Protein AF-A0A7S2UL45-F1 (afdb_monomer)

pLDDT: mean 74.45, std 22.87, range [25.88, 98.44]

Secondary structure (DSSP, 8-state):
----PPP------S----------------------SEEE-SS--EEETTTTEEEEEEEEEPPP---TT-SS-SSS--EEEEEEEEEE-TTS-EEEEEEPPPB-PPPSSS-TT-SS---SSEEEEEEEEES-TTTSEEEEEEEETTTEEEEEEEEHHHHHHH-EE--TT--HHHHPPP---

Solvent-accessible surface area (backbone atoms only — not comparable to full-atom values): 11369 Å² total; per-residue (Å²): 138,84,89,86,86,90,84,86,84,86,90,80,91,89,82,91,78,90,73,91,68,78,76,78,74,78,86,58,89,70,76,76,72,73,79,55,58,66,42,74,43,87,84,50,61,40,78,29,78,91,80,60,30,34,38,37,50,32,36,32,67,41,68,52,29,80,48,94,84,48,100,37,34,65,72,64,47,32,39,38,32,27,46,37,27,35,28,70,46,96,87,72,45,76,40,61,42,26,43,28,72,76,45,68,64,90,56,88,85,56,64,100,83,56,89,88,60,58,55,58,31,47,45,72,73,46,60,45,76,49,76,50,76,61,82,17,30,37,40,40,29,29,35,37,68,92,78,45,77,51,71,50,77,42,50,21,55,60,55,56,74,47,45,39,79,51,60,89,90,51,52,71,59,77,73,58,78,76,80,82,129

Structure (mmCIF, N/CA/C/O backbone):
data_AF-A0A7S2UL45-F1
#
_entry.id   AF-A0A7S2UL45-F1
#
loop_
_atom_site.group_PDB
_atom_site.id
_atom_site.type_symbol
_atom_site.label_atom_id
_atom_site.label_alt_id
_atom_site.label_comp_id
_atom_site.label_asym_id
_atom_site.label_entity_id
_atom_site.label_seq_id
_atom_site.pdbx_PDB_ins_code
_atom_site.Cartn_x
_atom_site.Cartn_y
_atom_site.Cartn_z
_atom_site.occupancy
_atom_site.B_iso_or_equiv
_atom_site.auth_seq_id
_atom_site.auth_comp_id
_atom_site.auth_asym_id
_atom_site.auth_atom_id
_atom_site.pdbx_PDB_model_num
ATOM 1 N N . VAL A 1 1 ? 38.802 24.541 -34.229 1.00 34.41 1 VAL A N 1
ATOM 2 C CA . VAL A 1 1 ? 38.502 25.959 -33.920 1.00 34.41 1 VAL A CA 1
ATOM 3 C C . VAL A 1 1 ? 37.842 26.013 -32.556 1.00 34.41 1 VAL A C 1
ATOM 5 O O . VAL A 1 1 ? 37.118 25.097 -32.195 1.00 34.41 1 VAL A O 1
ATOM 8 N N . THR A 1 2 ? 38.248 27.019 -31.800 1.00 25.88 2 THR A N 1
ATOM 9 C CA . THR A 1 2 ? 38.248 27.188 -30.346 1.00 25.88 2 THR A CA 1
ATOM 10 C C . THR A 1 2 ? 36.865 27.501 -29.755 1.00 25.88 2 THR A C 1
ATOM 12 O O . THR A 1 2 ? 36.057 28.165 -30.395 1.00 25.88 2 THR A O 1
ATOM 15 N N . VAL A 1 3 ? 36.624 27.059 -28.516 1.00 26.77 3 VAL A N 1
ATOM 16 C CA . VAL A 1 3 ? 35.511 27.486 -27.640 1.00 26.77 3 VAL A CA 1
ATOM 17 C C . VAL A 1 3 ? 35.833 28.856 -27.044 1.00 26.77 3 VAL A C 1
ATOM 19 O O . VAL A 1 3 ? 36.984 29.030 -26.662 1.00 26.77 3 VAL A O 1
ATOM 22 N N . GLN A 1 4 ? 34.853 29.759 -26.873 1.00 27.30 4 GLN A N 1
ATOM 23 C CA . GLN A 1 4 ? 34.789 30.725 -25.752 1.00 27.30 4 GLN A CA 1
ATOM 24 C C . GLN A 1 4 ? 33.363 31.310 -25.544 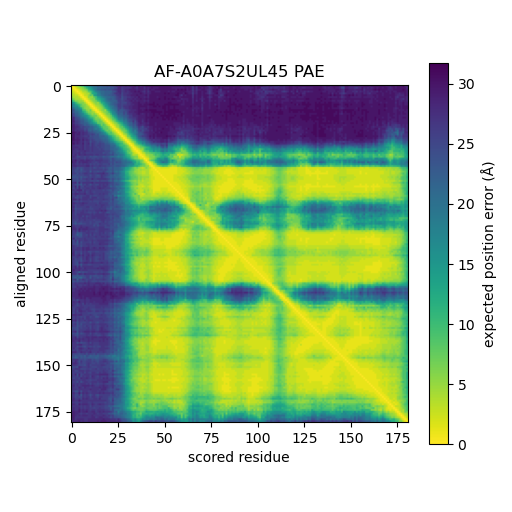1.00 27.30 4 GLN A C 1
ATOM 26 O O . GLN A 1 4 ? 32.536 31.221 -26.451 1.00 27.30 4 GLN A O 1
ATOM 31 N N . PRO A 1 5 ? 33.054 31.821 -24.329 1.00 29.42 5 PRO A N 1
ATOM 32 C CA . PRO A 1 5 ? 31.726 31.794 -23.701 1.00 29.42 5 PRO A CA 1
ATOM 33 C C . PRO A 1 5 ? 30.969 33.134 -23.745 1.00 29.42 5 PRO A C 1
ATOM 35 O O . PRO A 1 5 ? 31.567 34.191 -23.938 1.00 29.42 5 PRO A O 1
ATOM 38 N N . VAL A 1 6 ? 29.657 33.106 -23.470 1.00 31.59 6 VAL A N 1
ATOM 39 C CA . VAL A 1 6 ? 28.844 34.323 -23.294 1.00 31.59 6 VAL A CA 1
ATOM 40 C C . VAL A 1 6 ? 28.624 34.615 -21.809 1.00 31.59 6 VAL A C 1
ATOM 42 O O . VAL A 1 6 ? 28.086 33.805 -21.059 1.00 31.59 6 VAL A O 1
ATOM 45 N N . ASN A 1 7 ? 29.067 35.808 -21.420 1.00 31.62 7 ASN A N 1
ATOM 46 C CA . ASN A 1 7 ? 28.911 36.454 -20.124 1.00 31.62 7 ASN A CA 1
ATOM 47 C C . ASN A 1 7 ? 27.669 37.359 -20.171 1.00 31.62 7 ASN A C 1
ATOM 49 O O . ASN A 1 7 ? 27.612 38.261 -21.003 1.00 31.62 7 ASN A O 1
ATOM 53 N N . THR A 1 8 ? 26.694 37.156 -19.284 1.00 34.12 8 THR A N 1
ATOM 54 C CA . THR A 1 8 ? 25.569 38.089 -19.103 1.00 34.12 8 THR A CA 1
ATOM 55 C C . THR A 1 8 ? 25.491 38.530 -17.649 1.00 34.12 8 THR A C 1
ATOM 57 O O . THR A 1 8 ? 24.658 38.071 -16.872 1.00 34.12 8 THR A O 1
ATOM 60 N N . SER A 1 9 ? 26.386 39.440 -17.282 1.00 33.03 9 SER A N 1
ATOM 61 C CA . SER A 1 9 ? 26.151 40.372 -16.184 1.00 33.03 9 SER A CA 1
ATOM 62 C C . SER A 1 9 ? 25.631 41.684 -16.777 1.00 33.03 9 SER A C 1
ATOM 64 O O . SER A 1 9 ? 26.166 42.149 -17.781 1.00 33.03 9 SER A O 1
ATOM 66 N N . LYS A 1 10 ? 24.624 42.273 -16.115 1.00 35.56 10 LYS A N 1
ATOM 67 C CA . LYS A 1 10 ? 23.921 43.543 -16.404 1.00 35.56 10 LYS A CA 1
ATOM 68 C C . LYS A 1 10 ? 22.613 43.424 -17.186 1.00 35.56 10 LYS A C 1
ATOM 70 O O . LYS A 1 10 ? 22.536 43.817 -18.343 1.00 35.56 10 LYS A O 1
ATOM 75 N N . VAL A 1 11 ? 21.559 43.026 -16.479 1.00 32.38 11 VAL A N 1
ATOM 76 C CA . VAL A 1 11 ? 20.255 43.683 -16.633 1.00 32.38 11 VAL A CA 1
ATOM 77 C C . VAL A 1 11 ? 19.647 43.818 -15.236 1.00 32.38 11 VAL A C 1
ATOM 79 O O . VAL A 1 11 ? 18.821 43.015 -14.828 1.00 32.38 11 VAL A O 1
ATOM 82 N N . ASP A 1 12 ? 20.131 44.800 -14.484 1.00 33.94 12 ASP A N 1
ATOM 83 C CA . ASP A 1 12 ? 19.393 45.372 -13.359 1.00 33.94 12 ASP A CA 1
ATOM 84 C C . ASP A 1 12 ? 19.133 46.847 -13.689 1.00 33.94 12 ASP A C 1
ATOM 86 O O . ASP A 1 12 ? 19.915 47.473 -14.405 1.00 33.94 12 ASP A O 1
ATOM 90 N N . ASP A 1 13 ? 18.037 47.358 -13.130 1.00 34.44 13 ASP A N 1
ATOM 91 C CA . ASP A 1 13 ? 17.529 48.733 -13.170 1.00 34.44 13 ASP A CA 1
ATOM 92 C C . ASP A 1 13 ? 16.594 49.126 -14.320 1.00 34.44 13 ASP A C 1
ATOM 94 O O . ASP A 1 13 ? 16.922 49.918 -15.197 1.00 34.44 13 ASP A O 1
ATOM 98 N N . MET A 1 14 ? 15.331 48.717 -14.191 1.00 32.19 14 MET A N 1
ATOM 99 C CA . MET A 1 14 ? 14.240 49.698 -14.151 1.00 32.19 14 MET A CA 1
ATOM 100 C C . MET A 1 14 ? 12.960 49.023 -13.664 1.00 32.19 14 MET A C 1
ATOM 102 O O . MET A 1 14 ? 12.309 48.330 -14.425 1.00 32.19 14 MET A O 1
ATOM 106 N N . PHE A 1 15 ? 12.656 49.172 -12.374 1.00 33.34 15 PHE A N 1
ATOM 107 C CA . PHE A 1 15 ? 11.330 49.452 -11.799 1.00 33.34 15 PHE A CA 1
ATOM 108 C C . PHE A 1 15 ? 11.418 49.240 -10.283 1.00 33.34 15 PHE A C 1
ATOM 110 O O . PHE A 1 15 ? 11.119 48.181 -9.736 1.00 33.34 15 PHE A O 1
ATOM 117 N N . ARG A 1 16 ? 11.860 50.295 -9.590 1.00 36.94 16 ARG A N 1
ATOM 118 C CA . ARG A 1 16 ? 11.603 50.472 -8.161 1.00 36.94 16 ARG A CA 1
ATOM 119 C C . ARG A 1 16 ? 10.134 50.849 -7.980 1.00 36.94 16 ARG A C 1
ATOM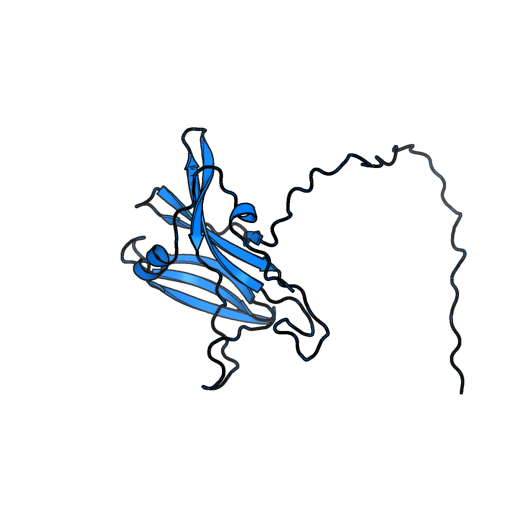 121 O O . ARG A 1 16 ? 9.691 51.858 -8.518 1.00 36.94 16 ARG A O 1
ATOM 128 N N . SER A 1 17 ? 9.421 50.091 -7.160 1.00 32.44 17 SER A N 1
ATOM 129 C CA . SER A 1 17 ? 8.298 50.596 -6.373 1.00 32.44 17 SER A CA 1
ATOM 130 C C . SER A 1 17 ? 8.218 49.782 -5.087 1.00 32.44 17 SER A C 1
ATOM 132 O O . SER A 1 17 ? 8.281 48.553 -5.089 1.00 32.44 17 SER A O 1
ATOM 134 N N . GLU A 1 18 ? 8.212 50.507 -3.980 1.00 40.34 18 GLU A N 1
ATOM 135 C CA . GLU A 1 18 ? 8.362 50.030 -2.620 1.00 40.34 18 GLU A CA 1
ATOM 136 C C . GLU A 1 18 ? 7.181 49.162 -2.174 1.00 40.34 18 GLU A C 1
ATOM 138 O O . GLU A 1 18 ? 6.032 49.582 -2.190 1.00 40.34 18 GLU A O 1
ATOM 143 N N . THR A 1 19 ? 7.480 47.977 -1.649 1.00 34.69 19 THR A N 1
ATOM 144 C CA . THR A 1 19 ? 6.837 47.495 -0.422 1.00 34.69 19 THR A CA 1
ATOM 145 C C . THR A 1 19 ? 7.857 46.664 0.340 1.00 34.69 19 THR A C 1
ATOM 147 O O . THR A 1 19 ? 8.309 45.606 -0.099 1.00 34.69 19 THR A O 1
ATOM 150 N N . THR A 1 20 ? 8.246 47.167 1.504 1.00 40.72 20 THR A N 1
ATOM 151 C CA . THR A 1 20 ? 9.185 46.550 2.439 1.00 40.72 20 THR A CA 1
ATOM 152 C C . THR A 1 20 ? 8.566 45.292 3.054 1.00 40.72 20 THR A C 1
ATOM 154 O O . THR A 1 20 ? 8.184 45.270 4.219 1.00 40.72 20 THR A O 1
ATOM 157 N N . LYS A 1 21 ? 8.452 44.201 2.289 1.00 36.22 21 LYS A N 1
ATOM 158 C CA . LYS A 1 21 ? 8.282 42.870 2.878 1.00 36.22 21 LYS A CA 1
ATOM 159 C C . LYS A 1 21 ? 9.648 42.424 3.356 1.00 36.22 21 LYS A C 1
ATOM 161 O O . LYS A 1 21 ? 10.473 41.952 2.577 1.00 36.22 21 LYS A O 1
ATOM 166 N N . GLN A 1 22 ? 9.868 42.605 4.654 1.00 34.69 22 GLN A N 1
ATOM 167 C CA . GLN A 1 22 ? 10.902 41.944 5.438 1.00 34.69 22 GLN A CA 1
ATOM 168 C C . GLN A 1 22 ? 11.010 40.491 4.942 1.00 34.69 22 GLN A C 1
ATOM 170 O O . GLN A 1 22 ? 10.143 39.660 5.219 1.00 34.69 22 GLN A O 1
ATOM 175 N N . ARG A 1 23 ? 12.023 40.193 4.113 1.00 33.75 23 ARG A N 1
ATOM 176 C CA . ARG A 1 23 ? 12.317 38.823 3.694 1.00 33.75 23 ARG A CA 1
ATOM 177 C C . ARG A 1 23 ? 12.641 38.087 4.979 1.00 33.75 23 ARG A C 1
ATOM 179 O O . ARG A 1 23 ? 13.710 38.285 5.553 1.00 33.75 23 ARG A O 1
ATOM 186 N N . ARG A 1 24 ? 11.674 37.307 5.459 1.00 32.25 24 ARG A N 1
ATOM 187 C CA . ARG A 1 24 ? 11.777 36.455 6.637 1.00 32.25 24 ARG A CA 1
ATOM 188 C C . ARG A 1 24 ? 12.923 35.482 6.362 1.00 32.25 24 ARG A C 1
ATOM 190 O O . ARG A 1 24 ? 12.727 34.427 5.768 1.00 32.25 24 ARG A O 1
ATOM 197 N N . ARG A 1 25 ? 14.148 35.869 6.727 1.00 39.72 25 ARG A N 1
ATOM 198 C CA . ARG A 1 25 ? 15.260 34.940 6.889 1.00 39.72 25 ARG A CA 1
ATOM 199 C C . ARG A 1 25 ? 14.821 34.006 8.006 1.00 39.72 25 ARG A C 1
ATOM 201 O O . ARG A 1 25 ? 14.955 34.339 9.177 1.00 39.72 25 ARG A O 1
ATOM 208 N N . LEU A 1 26 ? 14.270 32.852 7.647 1.00 36.09 26 LEU A N 1
ATOM 209 C CA . LEU A 1 26 ? 14.119 31.735 8.573 1.00 36.09 26 LEU A CA 1
ATOM 210 C C . LEU A 1 26 ? 15.491 31.073 8.741 1.00 36.09 26 LEU A C 1
ATOM 212 O O . LEU A 1 26 ? 15.719 29.939 8.337 1.00 36.09 26 LEU A O 1
ATOM 216 N N . GLY A 1 27 ? 16.414 31.831 9.335 1.00 43.66 27 GLY A N 1
ATOM 217 C CA . GLY A 1 27 ? 17.440 31.279 10.202 1.00 43.66 27 GLY A CA 1
ATOM 218 C C . GLY A 1 27 ? 16.778 31.010 11.546 1.00 43.66 27 GLY A C 1
ATOM 219 O O . GLY A 1 27 ? 16.922 31.784 12.480 1.00 43.66 27 GLY A O 1
ATOM 220 N N . ALA A 1 28 ? 15.980 29.952 11.597 1.00 35.69 28 ALA A N 1
ATOM 221 C CA . ALA A 1 28 ? 15.625 29.290 12.835 1.00 35.69 28 ALA A CA 1
ATOM 222 C C . ALA A 1 28 ? 16.181 27.882 12.680 1.00 35.69 28 ALA A C 1
ATOM 224 O O . ALA A 1 28 ? 15.914 27.221 11.674 1.00 35.69 28 ALA A O 1
ATOM 225 N N . THR A 1 29 ? 17.032 27.491 13.620 1.00 41.38 29 THR A N 1
ATOM 226 C CA . THR A 1 29 ? 17.548 26.138 13.813 1.00 41.38 29 THR A CA 1
ATOM 227 C C . THR A 1 29 ? 16.451 25.123 13.511 1.00 41.38 29 THR A C 1
ATOM 229 O O . THR A 1 29 ? 15.542 24.920 14.312 1.00 41.38 29 THR A O 1
ATOM 232 N N . LYS A 1 30 ? 16.504 24.526 12.313 1.00 40.00 30 LYS A N 1
ATOM 233 C CA . LYS A 1 30 ? 15.635 23.411 11.961 1.00 40.00 30 LYS A CA 1
ATOM 234 C C . LYS A 1 30 ? 16.022 22.295 12.913 1.00 40.00 30 LYS A C 1
ATOM 236 O O . LYS A 1 30 ? 17.090 21.708 12.757 1.00 40.00 30 LYS A O 1
ATOM 241 N N . THR A 1 31 ? 15.154 21.987 13.869 1.00 42.62 31 THR A N 1
ATOM 242 C CA . THR A 1 31 ? 14.992 20.594 14.262 1.00 42.62 31 THR A CA 1
ATOM 243 C C . THR A 1 31 ? 14.856 19.845 12.944 1.00 42.62 31 THR A C 1
ATOM 245 O O . THR A 1 31 ? 13.965 20.128 12.138 1.00 42.62 31 THR A O 1
ATOM 248 N N . THR A 1 32 ? 15.856 19.039 12.612 1.00 49.47 32 THR A N 1
ATOM 249 C CA . THR A 1 32 ? 15.871 18.251 11.388 1.00 49.47 32 THR A CA 1
ATOM 250 C C . THR A 1 32 ? 14.799 17.187 11.556 1.00 49.47 32 THR A C 1
ATOM 252 O O . THR A 1 32 ? 15.108 16.048 11.884 1.00 49.47 32 THR A O 1
ATOM 255 N N . HIS A 1 33 ? 13.527 17.565 11.396 1.00 48.19 33 HIS A N 1
ATOM 256 C CA . HIS A 1 33 ? 12.483 16.608 11.084 1.00 48.19 33 HIS A CA 1
ATOM 257 C C . HIS A 1 33 ? 13.013 15.855 9.872 1.00 48.19 33 HIS A C 1
ATOM 259 O O . HIS A 1 33 ? 13.248 16.464 8.820 1.00 48.19 33 HIS A O 1
ATOM 265 N N . LYS A 1 34 ? 13.329 14.572 10.068 1.00 54.69 34 LYS A N 1
ATOM 266 C CA . LYS A 1 34 ? 13.715 13.686 8.978 1.00 54.69 34 LYS A CA 1
ATOM 267 C C . LYS A 1 34 ? 12.583 13.782 7.963 1.00 54.69 34 LYS A C 1
ATOM 269 O O . LYS A 1 34 ? 11.450 13.424 8.265 1.00 54.69 34 LYS A O 1
ATOM 274 N N . LYS A 1 35 ? 12.856 14.377 6.802 1.00 57.00 35 LYS A N 1
ATOM 275 C CA . LYS A 1 35 ? 11.887 14.362 5.711 1.00 57.00 35 LYS A CA 1
ATOM 276 C C . LYS A 1 35 ? 11.740 12.903 5.297 1.00 57.00 35 LYS A C 1
ATOM 278 O O . LYS A 1 35 ? 12.751 12.268 5.016 1.00 57.00 35 LYS A O 1
ATOM 283 N N . SER A 1 36 ? 10.516 12.389 5.327 1.00 60.56 36 SER A N 1
ATOM 284 C CA . SER A 1 36 ? 10.218 11.095 4.723 1.00 60.56 36 SER A CA 1
ATOM 285 C C . SER A 1 36 ? 10.233 11.258 3.207 1.00 60.56 36 SER A C 1
ATOM 287 O O . SER A 1 36 ? 9.727 12.258 2.696 1.00 60.56 36 SER A O 1
ATOM 289 N N . ASP A 1 37 ? 10.801 10.283 2.503 1.00 69.06 37 ASP A N 1
ATOM 290 C CA . ASP A 1 37 ? 10.715 10.197 1.042 1.00 69.06 37 ASP A CA 1
ATOM 291 C C . ASP A 1 37 ? 9.366 9.594 0.588 1.00 69.06 37 ASP A C 1
ATOM 293 O O . ASP A 1 37 ? 9.096 9.521 -0.614 1.00 69.06 37 ASP A O 1
ATOM 297 N N . MET A 1 38 ? 8.499 9.201 1.539 1.00 70.69 38 MET A N 1
ATOM 298 C CA . MET A 1 38 ? 7.130 8.768 1.256 1.00 70.69 38 MET A CA 1
ATOM 299 C C . MET A 1 38 ? 6.232 9.944 0.931 1.00 70.69 38 MET A C 1
ATOM 301 O O . MET A 1 38 ? 6.122 10.914 1.684 1.00 70.69 38 MET A O 1
ATOM 305 N N . HIS A 1 39 ? 5.472 9.758 -0.127 1.00 71.88 39 HIS A N 1
ATOM 306 C CA . HIS A 1 39 ? 4.374 10.613 -0.504 1.00 71.88 39 HIS A CA 1
ATOM 307 C C . HIS A 1 39 ? 3.131 9.725 -0.622 1.00 71.88 39 HIS A C 1
ATOM 309 O O . HIS A 1 39 ? 3.178 8.626 -1.177 1.00 71.88 39 HIS A O 1
ATOM 315 N N . GLY A 1 40 ? 2.008 10.168 -0.057 1.00 61.34 40 GLY A N 1
ATOM 316 C CA . GLY A 1 40 ? 0.734 9.491 -0.290 1.00 61.34 40 GLY A CA 1
ATOM 317 C C . GLY A 1 40 ? 0.334 9.650 -1.755 1.00 61.34 40 GLY A C 1
ATOM 318 O O . GLY A 1 40 ? 0.498 10.734 -2.318 1.00 61.34 40 GLY A O 1
ATOM 319 N N . THR A 1 41 ? -0.191 8.600 -2.387 1.00 62.66 41 THR A N 1
ATOM 320 C CA . THR A 1 41 ? -0.855 8.781 -3.685 1.00 62.66 41 THR A CA 1
ATOM 321 C C . THR A 1 41 ? -2.159 9.552 -3.497 1.00 62.66 41 THR A C 1
ATOM 323 O O . THR A 1 41 ? -2.760 9.513 -2.424 1.00 62.66 41 THR A O 1
ATOM 326 N N . ASN A 1 42 ? -2.572 10.293 -4.526 1.00 59.66 42 ASN A N 1
ATOM 327 C CA . ASN A 1 42 ? -3.679 11.252 -4.496 1.00 59.66 42 ASN A CA 1
ATOM 328 C C . ASN A 1 42 ? -4.992 10.669 -3.931 1.00 59.66 42 ASN A C 1
ATOM 330 O O . ASN A 1 42 ? -5.815 10.176 -4.682 1.00 59.66 42 ASN A O 1
ATOM 334 N N . GLY A 1 43 ? -5.224 10.763 -2.619 1.00 64.38 43 GLY A N 1
ATOM 335 C CA . GLY A 1 43 ? -6.546 10.697 -1.976 1.00 64.38 43 GLY A CA 1
ATOM 336 C C . GLY A 1 43 ? -7.368 9.402 -2.092 1.00 64.38 43 GLY A C 1
ATOM 337 O O . GLY A 1 43 ? -8.447 9.350 -1.505 1.00 64.38 43 GLY A O 1
ATOM 338 N N . PHE A 1 44 ? -6.909 8.371 -2.804 1.00 82.38 44 PHE A N 1
ATOM 339 C CA . PHE A 1 44 ? -7.653 7.120 -2.973 1.00 82.38 44 PHE A CA 1
ATOM 340 C C . PHE A 1 44 ? -7.437 6.208 -1.767 1.00 82.38 44 PHE A C 1
ATOM 342 O O . PHE A 1 44 ? -6.463 5.458 -1.695 1.00 82.38 44 PHE A O 1
ATOM 349 N N . LEU A 1 45 ? -8.345 6.318 -0.798 1.00 93.88 45 LEU A N 1
ATOM 350 C CA . LEU A 1 45 ? -8.408 5.428 0.350 1.00 93.88 45 LEU A CA 1
ATOM 351 C C . LEU A 1 45 ? -9.633 4.527 0.250 1.00 93.88 45 LEU A C 1
ATOM 353 O O . LEU A 1 45 ? -10.732 4.992 -0.049 1.00 93.88 45 LEU A O 1
ATOM 357 N N . VAL A 1 46 ? -9.450 3.258 0.588 1.00 95.56 46 VAL A N 1
ATOM 358 C CA . VAL A 1 46 ? -10.524 2.268 0.645 1.00 95.56 46 VAL A CA 1
ATOM 359 C C . VAL A 1 46 ? -10.783 1.902 2.098 1.00 95.56 46 VAL A C 1
ATOM 361 O O . VAL A 1 46 ? -9.860 1.582 2.845 1.00 95.56 46 VAL A O 1
ATOM 364 N N . TYR A 1 47 ? -12.040 1.973 2.526 1.00 96.75 47 TYR A N 1
ATOM 365 C CA . TYR A 1 47 ? -12.410 1.607 3.889 1.00 96.75 47 TYR A CA 1
ATOM 366 C C . TYR A 1 47 ? -12.439 0.084 4.050 1.00 96.75 47 TYR A C 1
ATOM 368 O O . TYR A 1 47 ? -13.058 -0.603 3.243 1.00 96.75 47 TYR A O 1
ATOM 376 N N . LEU A 1 48 ? -11.803 -0.423 5.108 1.00 97.50 48 LEU A N 1
ATOM 377 C CA . LEU A 1 48 ? -11.784 -1.826 5.521 1.00 97.50 48 LEU A CA 1
ATOM 378 C C . LEU A 1 48 ? -12.729 -2.005 6.727 1.00 97.50 48 LEU A C 1
ATOM 380 O O . LEU A 1 48 ? -12.357 -1.649 7.857 1.00 97.50 48 LEU A O 1
ATOM 384 N N . PRO A 1 49 ? -13.972 -2.494 6.532 1.00 96.75 49 PRO A N 1
ATOM 385 C CA . PRO A 1 49 ? -14.966 -2.570 7.602 1.00 96.75 49 PRO A CA 1
ATOM 386 C C . PRO A 1 49 ? -14.570 -3.468 8.779 1.00 96.75 49 PRO A C 1
ATOM 388 O O . PRO A 1 49 ? -14.908 -3.149 9.922 1.00 96.75 49 PRO A O 1
ATOM 391 N N . SER A 1 50 ? -13.848 -4.562 8.527 1.00 96.56 50 SER A N 1
ATOM 392 C CA . SER A 1 50 ? -13.460 -5.545 9.548 1.00 96.56 50 SER A CA 1
ATOM 393 C C . SER A 1 50 ? -12.548 -4.945 10.619 1.00 96.56 50 SER A C 1
ATOM 395 O O . SER A 1 50 ? -12.721 -5.207 11.811 1.00 96.56 50 SER A O 1
ATOM 397 N N . THR A 1 51 ? -11.621 -4.075 10.216 1.00 96.12 51 THR A N 1
ATOM 398 C CA . THR A 1 51 ? -10.640 -3.443 11.110 1.00 96.12 51 THR A CA 1
ATOM 399 C C . THR A 1 51 ? -10.964 -1.984 11.427 1.00 96.12 51 THR A C 1
ATOM 401 O O . THR A 1 51 ? -10.386 -1.410 12.363 1.00 96.12 51 THR A O 1
ATOM 404 N N . LYS A 1 52 ? -11.935 -1.395 10.715 1.00 97.25 52 LYS A N 1
ATOM 405 C CA . LYS A 1 52 ? -12.303 0.030 10.751 1.00 97.25 52 LYS A CA 1
ATOM 406 C C . LYS A 1 52 ? -11.140 0.938 10.358 1.00 97.25 52 LYS A C 1
ATOM 408 O O . LYS A 1 52 ? -10.909 1.970 10.994 1.00 97.25 52 LYS A O 1
ATOM 413 N N . GLU A 1 53 ? -10.407 0.534 9.335 1.00 97.19 53 GLU A N 1
ATOM 414 C CA . GLU A 1 53 ? -9.228 1.230 8.828 1.00 97.19 53 GLU A CA 1
ATOM 415 C C . GLU A 1 53 ? -9.468 1.764 7.421 1.00 97.19 53 GLU A C 1
ATOM 417 O O . GLU A 1 53 ? -10.378 1.329 6.725 1.00 97.19 53 GLU A O 1
ATOM 422 N N . TRP A 1 54 ? -8.636 2.705 6.997 1.00 96.94 54 TRP A N 1
ATOM 423 C CA . TRP A 1 54 ? -8.570 3.169 5.618 1.00 96.94 54 TRP A CA 1
ATOM 424 C C . TRP A 1 54 ? -7.253 2.712 5.012 1.00 96.94 54 TRP A C 1
ATOM 426 O O . TRP A 1 54 ? -6.196 3.109 5.498 1.00 96.94 54 TRP A O 1
ATOM 436 N N . LEU A 1 55 ? -7.329 1.881 3.980 1.00 96.56 55 LEU A N 1
ATOM 437 C CA . LEU A 1 55 ? -6.203 1.386 3.202 1.00 96.56 55 LEU A CA 1
ATOM 438 C C . LEU A 1 55 ? -5.823 2.395 2.123 1.00 96.56 55 LEU A C 1
ATOM 440 O O . LEU A 1 55 ? -6.693 2.885 1.406 1.00 96.56 55 LEU A O 1
ATOM 444 N N . GLY A 1 56 ? -4.530 2.663 1.991 1.00 95.00 56 GLY A N 1
ATOM 445 C CA . GLY A 1 56 ? -3.963 3.484 0.932 1.00 95.00 56 GLY A CA 1
ATOM 446 C C . GLY A 1 56 ? -2.642 2.925 0.419 1.00 95.00 56 GLY A C 1
ATOM 447 O O . GLY A 1 56 ? -2.084 1.974 0.971 1.00 95.00 56 GLY A O 1
ATOM 448 N N . VAL A 1 57 ? -2.139 3.557 -0.640 1.00 93.88 57 VAL A N 1
ATOM 449 C CA . VAL A 1 57 ? -0.822 3.282 -1.218 1.00 93.88 57 VAL A CA 1
ATOM 450 C C . VAL A 1 57 ? 0.041 4.531 -1.061 1.00 93.88 57 VAL A C 1
ATOM 452 O O . VAL A 1 57 ? -0.393 5.652 -1.332 1.00 93.88 57 VAL A O 1
ATOM 455 N N . GLY A 1 58 ? 1.257 4.368 -0.563 1.00 90.81 58 GLY A N 1
ATOM 456 C CA . GLY A 1 58 ? 2.281 5.403 -0.636 1.00 90.81 58 GLY A CA 1
ATOM 457 C C . GLY A 1 58 ? 3.324 5.040 -1.670 1.00 90.81 58 GLY A C 1
ATOM 458 O O . GLY A 1 58 ? 3.493 3.867 -1.999 1.00 90.81 58 GLY A O 1
ATOM 459 N N . HIS A 1 59 ? 4.019 6.054 -2.163 1.00 88.44 59 HIS A N 1
ATOM 460 C CA . HIS A 1 59 ? 5.161 5.889 -3.045 1.00 88.44 59 HIS A CA 1
ATOM 461 C C . HIS A 1 59 ? 6.393 6.566 -2.453 1.00 88.44 59 HIS A C 1
ATOM 463 O O . HIS A 1 59 ? 6.298 7.609 -1.799 1.00 88.44 59 HIS A O 1
ATOM 469 N N . MET A 1 60 ? 7.550 5.971 -2.703 1.00 85.69 60 MET A N 1
ATOM 470 C CA . MET A 1 60 ? 8.846 6.427 -2.234 1.00 85.69 60 MET A CA 1
ATOM 471 C C . MET A 1 60 ? 9.681 6.840 -3.425 1.00 85.69 60 MET A C 1
ATOM 473 O O . MET A 1 60 ? 9.890 6.073 -4.361 1.00 85.69 60 MET A O 1
ATOM 477 N N . HIS A 1 61 ? 10.174 8.068 -3.367 1.00 81.88 61 HIS A N 1
ATOM 478 C CA . HIS A 1 61 ? 11.019 8.615 -4.410 1.00 81.88 61 HIS A CA 1
ATOM 479 C C . HIS A 1 61 ? 12.459 8.130 -4.230 1.00 81.88 61 HIS A C 1
ATOM 481 O O . HIS A 1 61 ? 13.122 8.482 -3.250 1.00 81.88 61 HIS A O 1
ATOM 487 N N . ARG A 1 62 ? 12.972 7.345 -5.178 1.00 77.31 62 ARG A N 1
ATOM 488 C CA . ARG A 1 62 ? 14.373 6.914 -5.168 1.00 77.31 62 ARG A CA 1
ATOM 489 C C . ARG A 1 62 ? 15.250 7.914 -5.921 1.00 77.31 62 ARG A C 1
ATOM 491 O O . ARG A 1 62 ? 14.822 8.481 -6.931 1.00 77.31 62 ARG A O 1
ATOM 498 N N . PRO A 1 63 ? 16.465 8.196 -5.416 1.00 68.69 63 PRO A N 1
ATOM 499 C CA . PRO A 1 63 ? 17.369 9.112 -6.096 1.00 68.69 63 PRO A CA 1
ATOM 500 C C . PRO A 1 63 ? 17.699 8.557 -7.483 1.00 68.69 63 PRO A C 1
ATOM 502 O O . PRO A 1 63 ? 17.917 7.361 -7.624 1.00 68.69 63 PRO A O 1
ATOM 505 N N . GLY A 1 64 ? 17.754 9.418 -8.498 1.00 64.12 64 GLY A N 1
ATOM 506 C CA . GLY A 1 64 ? 18.407 9.044 -9.752 1.00 64.12 64 GLY A CA 1
ATOM 507 C C . GLY A 1 64 ? 19.919 8.988 -9.537 1.00 64.12 64 GLY A C 1
ATOM 508 O O . GLY A 1 64 ? 20.453 9.761 -8.732 1.00 64.12 64 GLY A O 1
ATOM 509 N N . ASN A 1 65 ? 20.617 8.111 -10.251 1.00 64.25 65 ASN A N 1
ATOM 510 C CA . ASN A 1 65 ? 22.073 8.054 -10.216 1.00 64.25 65 ASN A CA 1
ATOM 511 C C . ASN A 1 65 ? 22.629 7.954 -11.635 1.00 64.25 65 ASN A C 1
ATOM 513 O O . ASN A 1 65 ? 22.278 7.051 -12.375 1.00 64.25 65 ASN A O 1
ATOM 517 N N . ARG A 1 66 ? 23.521 8.879 -12.002 1.00 58.00 66 ARG A N 1
ATOM 518 C CA . ARG A 1 66 ? 24.177 8.909 -13.322 1.00 58.00 66 ARG A CA 1
ATOM 519 C C . ARG A 1 66 ? 25.363 7.945 -13.431 1.00 58.00 66 ARG A C 1
ATOM 521 O O . ARG A 1 66 ? 26.124 8.036 -14.387 1.00 58.00 66 ARG A O 1
ATOM 528 N N . ASP A 1 67 ? 25.570 7.113 -12.420 1.00 68.56 67 ASP A N 1
ATOM 529 C CA . ASP A 1 67 ? 26.538 6.027 -12.443 1.00 68.56 67 ASP A CA 1
ATOM 530 C C . ASP A 1 67 ? 25.908 4.798 -13.109 1.00 68.56 67 ASP A C 1
ATOM 532 O O . ASP A 1 67 ? 24.896 4.283 -12.630 1.00 68.56 67 ASP A O 1
ATOM 536 N N . ASP A 1 68 ? 26.531 4.323 -14.188 1.00 60.12 68 ASP A N 1
ATOM 537 C CA . ASP A 1 68 ? 26.111 3.146 -14.959 1.00 60.12 68 ASP A CA 1
ATOM 538 C C . ASP A 1 68 ? 26.140 1.843 -14.130 1.00 60.12 68 ASP A C 1
ATOM 540 O O . ASP A 1 68 ? 25.599 0.822 -14.553 1.00 60.12 68 ASP A O 1
ATOM 544 N N . HIS A 1 69 ? 26.757 1.861 -12.942 1.00 65.44 69 HIS A N 1
ATOM 545 C CA . HIS A 1 69 ? 26.788 0.740 -11.997 1.00 65.44 69 HIS A CA 1
ATOM 546 C C . HIS A 1 69 ? 25.770 0.857 -10.856 1.00 65.44 69 HIS A C 1
ATOM 548 O O . HIS A 1 69 ? 25.769 0.032 -9.938 1.00 65.44 69 HIS A O 1
ATOM 554 N N . SER A 1 70 ? 24.913 1.878 -10.869 1.00 65.50 70 SER A N 1
ATOM 555 C CA . SER A 1 70 ? 23.914 2.054 -9.823 1.00 65.50 70 SER A CA 1
ATOM 556 C C . SER A 1 70 ? 22.718 1.121 -9.994 1.00 65.50 70 SER A C 1
ATOM 558 O O . SER A 1 70 ? 22.241 0.893 -11.097 1.00 65.50 70 SER A O 1
ATOM 560 N N . ILE A 1 71 ? 22.157 0.672 -8.868 1.00 65.75 71 ILE A N 1
ATOM 561 C CA . ILE A 1 71 ? 20.832 0.031 -8.822 1.00 65.75 71 ILE A CA 1
ATOM 562 C C . ILE A 1 71 ? 19.672 1.019 -9.062 1.00 65.75 71 ILE A C 1
ATOM 564 O O . ILE A 1 71 ? 18.508 0.627 -9.054 1.00 65.75 71 ILE A O 1
ATOM 568 N N . TYR A 1 72 ? 19.965 2.315 -9.204 1.00 69.94 72 TYR A N 1
ATOM 569 C CA . TYR A 1 72 ? 18.976 3.363 -9.431 1.00 69.94 72 TYR A CA 1
ATOM 570 C C . TYR A 1 72 ? 18.959 3.815 -10.892 1.00 69.94 72 TYR A C 1
ATOM 572 O O . TYR A 1 72 ? 19.964 3.713 -11.590 1.00 69.94 72 TYR A O 1
ATOM 580 N N . ALA A 1 73 ? 17.831 4.381 -11.331 1.00 62.81 73 ALA A N 1
ATOM 581 C CA . ALA A 1 73 ? 17.674 4.904 -12.685 1.00 62.81 73 ALA A CA 1
ATOM 582 C C . ALA A 1 73 ? 18.794 5.872 -13.088 1.00 62.81 73 ALA A C 1
ATOM 584 O O . ALA A 1 73 ? 19.053 6.858 -12.388 1.00 62.81 73 ALA A O 1
ATOM 585 N N . PHE A 1 74 ? 19.341 5.652 -14.286 1.00 63.94 74 PHE A N 1
ATOM 586 C CA . PHE A 1 74 ? 20.275 6.573 -14.934 1.00 63.94 74 PHE A CA 1
ATOM 587 C C . PHE A 1 74 ? 19.641 7.948 -15.217 1.00 63.94 74 PHE A C 1
ATOM 589 O O . PHE A 1 74 ? 20.248 9.001 -14.998 1.00 63.94 74 PHE A O 1
ATOM 596 N N . LEU A 1 75 ? 18.384 7.949 -15.676 1.00 64.25 75 LEU A N 1
ATOM 597 C CA . LEU A 1 75 ? 17.566 9.138 -15.921 1.00 64.25 75 LEU A CA 1
ATOM 598 C C . LEU A 1 75 ? 16.176 8.936 -15.312 1.00 64.25 75 LEU A C 1
ATOM 600 O O . LEU A 1 75 ? 15.563 7.893 -15.506 1.00 64.25 75 LEU A O 1
ATOM 604 N N . GLY A 1 76 ? 15.668 9.955 -14.618 1.00 66.62 76 GLY A N 1
ATOM 605 C CA . GLY A 1 76 ? 14.368 9.903 -13.946 1.00 66.62 76 GLY A CA 1
ATOM 606 C C . GLY A 1 76 ? 14.459 9.478 -12.480 1.00 66.62 76 GLY A C 1
ATOM 607 O O . GLY A 1 76 ? 15.504 9.617 -11.839 1.00 66.62 76 GLY A O 1
ATOM 608 N N . HIS A 1 77 ? 13.332 9.012 -11.944 1.00 70.44 77 HIS A N 1
ATOM 609 C CA . HIS A 1 77 ? 13.167 8.637 -10.543 1.00 70.44 77 HIS A CA 1
ATOM 610 C C . HIS A 1 77 ? 12.434 7.309 -10.461 1.00 70.44 77 HIS A C 1
ATOM 612 O O . HIS A 1 77 ? 11.318 7.224 -10.958 1.00 70.44 77 HIS A O 1
ATOM 618 N N . HIS A 1 78 ? 13.044 6.309 -9.817 1.00 79.88 78 HIS A N 1
ATOM 619 C CA . HIS A 1 78 ? 12.348 5.067 -9.491 1.00 79.88 78 HIS A CA 1
ATOM 620 C C . HIS A 1 78 ? 11.383 5.311 -8.336 1.00 79.88 78 HIS A C 1
ATOM 622 O O . HIS A 1 78 ? 11.713 6.003 -7.367 1.00 79.88 78 HIS A O 1
ATOM 628 N N . TYR A 1 79 ? 10.208 4.703 -8.435 1.00 83.50 79 TYR A N 1
ATOM 629 C CA . TYR A 1 79 ? 9.194 4.756 -7.397 1.00 83.50 79 TYR A CA 1
ATOM 630 C C . TYR A 1 79 ? 8.939 3.352 -6.874 1.00 83.50 79 TYR A C 1
ATOM 632 O O . TYR A 1 79 ? 8.489 2.471 -7.602 1.00 83.50 79 TYR A O 1
ATOM 640 N N . THR A 1 80 ? 9.225 3.151 -5.594 1.00 87.75 80 THR A N 1
ATOM 641 C CA . THR A 1 80 ? 8.760 1.975 -4.856 1.00 87.75 80 THR A CA 1
ATOM 642 C C . THR A 1 80 ? 7.474 2.322 -4.122 1.00 87.75 80 THR A C 1
ATOM 644 O O . THR A 1 80 ? 7.161 3.496 -3.921 1.00 87.75 80 THR A O 1
ATOM 647 N N . HIS A 1 81 ? 6.704 1.311 -3.741 1.00 90.94 81 HIS A N 1
ATOM 648 C CA . HIS A 1 81 ? 5.376 1.486 -3.165 1.00 90.94 81 HIS A CA 1
ATOM 649 C C . HIS A 1 81 ? 5.259 0.747 -1.836 1.00 90.94 81 HIS A C 1
ATOM 651 O O . HIS A 1 81 ? 5.884 -0.289 -1.651 1.00 90.94 81 HIS A O 1
ATOM 657 N N . SER A 1 82 ? 4.426 1.251 -0.929 1.00 92.62 82 SER A N 1
ATOM 658 C CA . SER A 1 82 ? 3.984 0.514 0.262 1.00 92.62 82 SER A CA 1
ATOM 659 C C . SER A 1 82 ? 2.482 0.657 0.431 1.00 92.62 82 SER A C 1
ATOM 661 O O . SER A 1 82 ? 1.911 1.722 0.189 1.00 92.62 82 SER A O 1
ATOM 663 N N . LEU A 1 83 ? 1.845 -0.401 0.919 1.00 94.50 83 LEU A N 1
ATOM 664 C CA . LEU A 1 83 ? 0.496 -0.329 1.450 1.00 94.50 83 LEU A CA 1
ATOM 665 C C . LEU A 1 83 ? 0.567 0.214 2.872 1.00 94.50 83 LEU A C 1
ATOM 667 O O . LEU A 1 83 ? 1.433 -0.170 3.659 1.00 94.50 83 LEU A O 1
ATOM 671 N N . PHE A 1 84 ? -0.364 1.088 3.221 1.00 94.88 84 PHE A N 1
ATOM 672 C CA . PHE A 1 84 ? -0.509 1.570 4.585 1.00 94.88 84 PHE A CA 1
ATOM 673 C C . PHE A 1 84 ? -1.975 1.609 4.974 1.00 94.88 84 PHE A C 1
ATOM 675 O O . PHE A 1 84 ? -2.860 1.738 4.128 1.00 94.88 84 PHE A O 1
ATOM 682 N N . THR A 1 85 ? -2.237 1.549 6.272 1.00 96.00 85 THR A N 1
ATOM 683 C CA . THR A 1 85 ? -3.570 1.819 6.802 1.00 96.00 85 THR A CA 1
ATOM 684 C C . THR A 1 85 ? -3.531 2.935 7.826 1.00 96.00 85 THR A C 1
ATOM 686 O O . THR A 1 85 ? -2.573 3.067 8.589 1.00 96.00 85 THR A O 1
ATOM 689 N N . ILE A 1 86 ? -4.585 3.748 7.836 1.00 95.31 86 ILE A N 1
ATOM 690 C CA . ILE A 1 86 ? -4.828 4.733 8.886 1.00 95.31 86 ILE A CA 1
ATOM 691 C C . ILE A 1 86 ? -6.130 4.429 9.615 1.00 95.31 86 ILE A C 1
ATOM 693 O O . ILE A 1 86 ? -7.122 3.991 9.026 1.00 95.31 86 ILE A O 1
ATOM 697 N N . LYS A 1 87 ? -6.155 4.721 10.912 1.00 95.94 87 LYS A N 1
ATOM 698 C CA . LYS A 1 87 ? -7.312 4.495 11.777 1.00 95.94 87 LYS A CA 1
ATOM 699 C C . LYS A 1 87 ? -7.588 5.708 12.642 1.00 95.94 87 LYS A C 1
ATOM 701 O O . LYS A 1 87 ? -6.665 6.366 13.115 1.00 95.94 87 LYS A O 1
ATOM 706 N N . LYS A 1 88 ? -8.870 5.991 12.877 1.00 96.06 88 LYS A N 1
ATOM 707 C CA . LYS A 1 88 ? -9.271 7.044 13.811 1.00 96.06 88 LYS A CA 1
ATOM 708 C C . LYS A 1 88 ? -9.020 6.578 15.249 1.00 96.06 88 LYS A C 1
ATOM 710 O O . LYS A 1 88 ? -9.602 5.585 15.684 1.00 96.06 88 LYS A O 1
ATOM 715 N N . GLY A 1 89 ? -8.145 7.280 15.960 1.00 92.62 89 GLY A N 1
ATOM 716 C CA . GLY A 1 89 ? -7.840 7.057 17.368 1.00 92.62 89 GLY A CA 1
ATOM 717 C C . GLY A 1 89 ? -8.921 7.599 18.303 1.00 92.62 89 GLY A C 1
ATOM 718 O O . GLY A 1 89 ? -9.882 8.249 17.881 1.00 92.62 89 GLY A O 1
ATOM 719 N N . LEU A 1 90 ? -8.745 7.349 19.604 1.00 92.25 90 LEU A N 1
ATOM 720 C CA . LEU A 1 90 ? -9.639 7.851 20.658 1.00 92.25 90 LEU A CA 1
ATOM 721 C C . LEU A 1 90 ? -9.607 9.381 20.784 1.00 92.25 90 LEU A C 1
ATOM 723 O O . LEU A 1 90 ? -10.583 9.988 21.211 1.00 92.25 90 LEU A O 1
ATOM 727 N N . ASP A 1 91 ? -8.506 10.005 20.369 1.00 94.38 91 ASP A N 1
ATOM 728 C CA . ASP A 1 91 ? -8.338 11.459 20.287 1.00 94.38 91 ASP A CA 1
ATOM 729 C C . ASP A 1 91 ? -9.060 12.086 19.079 1.00 94.38 91 ASP A C 1
ATOM 731 O O . ASP A 1 91 ? -8.983 13.294 18.853 1.00 94.38 91 ASP A O 1
ATOM 735 N N . GLY A 1 92 ? -9.748 11.265 18.280 1.00 94.69 92 GLY A N 1
ATOM 736 C CA . GLY A 1 92 ? -10.476 11.686 17.093 1.00 94.69 92 GLY A CA 1
ATOM 737 C C . GLY A 1 92 ? -9.595 11.984 15.879 1.00 94.69 92 GLY A C 1
ATOM 738 O O . GLY A 1 92 ? -10.138 12.398 14.853 1.00 94.69 92 GLY A O 1
ATOM 739 N N . LYS A 1 93 ? -8.278 11.763 15.956 1.00 93.81 93 LYS A N 1
ATOM 740 C CA . LYS A 1 93 ? -7.336 11.965 14.845 1.00 93.81 93 LYS A CA 1
ATOM 741 C C . LYS A 1 93 ? -7.057 10.655 14.120 1.00 93.81 93 LYS A C 1
ATOM 743 O O . LYS A 1 93 ? -7.274 9.580 14.670 1.00 93.81 93 LYS A O 1
ATOM 748 N N . PHE A 1 94 ? -6.602 10.740 12.873 1.00 93.06 94 PHE A N 1
ATOM 749 C CA . PHE A 1 94 ? -6.133 9.570 12.135 1.00 93.06 94 PHE A CA 1
ATOM 750 C C . PHE A 1 94 ? -4.662 9.313 12.435 1.00 93.06 94 PHE A C 1
ATOM 752 O O . PHE A 1 94 ? -3.857 10.240 12.398 1.00 93.06 94 PHE A O 1
ATOM 759 N N . HIS A 1 95 ? -4.339 8.052 12.695 1.00 93.75 95 HIS A N 1
ATOM 760 C CA . HIS A 1 95 ? -2.987 7.577 12.976 1.00 93.75 95 HIS A CA 1
ATOM 761 C C . HIS A 1 95 ? -2.650 6.430 12.034 1.00 93.75 95 HIS A C 1
ATOM 763 O O . HIS A 1 95 ? -3.545 5.661 11.672 1.00 93.75 95 HIS A O 1
ATOM 769 N N . LEU A 1 96 ? -1.375 6.305 11.664 1.00 94.19 96 LEU A N 1
ATOM 770 C CA . LEU A 1 96 ? -0.861 5.117 10.986 1.00 94.19 96 LEU A CA 1
ATOM 771 C C . LEU A 1 96 ? -1.113 3.896 11.883 1.00 94.19 96 LEU A C 1
ATOM 773 O O . LEU A 1 96 ? -0.791 3.932 13.070 1.00 94.19 96 LEU A O 1
ATOM 777 N N . SER A 1 97 ? -1.726 2.844 11.340 1.00 96.00 97 SER A N 1
ATOM 778 C CA . SER A 1 97 ? -2.032 1.619 12.093 1.00 96.00 97 SER A CA 1
ATOM 779 C C . SER A 1 97 ? -1.280 0.400 11.577 1.00 96.00 97 SER A C 1
ATOM 781 O O . SER A 1 97 ? -0.822 -0.410 12.384 1.00 96.00 97 SER A O 1
ATOM 783 N N . ARG A 1 98 ? -1.087 0.285 10.258 1.00 96.06 98 ARG A N 1
ATOM 784 C CA . ARG A 1 98 ? -0.281 -0.777 9.637 1.00 96.06 98 ARG A CA 1
ATOM 785 C C . ARG A 1 98 ? 0.495 -0.262 8.431 1.00 96.06 98 ARG A C 1
ATOM 787 O O . ARG A 1 98 ? 0.044 0.678 7.774 1.00 96.06 98 ARG A O 1
ATOM 794 N N . LEU A 1 99 ? 1.618 -0.902 8.125 1.00 94.50 99 LEU A N 1
ATOM 795 C CA . LEU A 1 99 ? 2.496 -0.585 7.000 1.00 94.50 99 LEU A CA 1
ATOM 796 C C . LEU A 1 99 ? 3.063 -1.884 6.411 1.00 94.50 99 LEU A C 1
ATOM 798 O O . LEU A 1 99 ? 3.439 -2.785 7.159 1.00 94.50 99 LEU A O 1
ATOM 802 N N . SER A 1 100 ? 3.115 -1.995 5.085 1.00 94.25 100 SER A N 1
ATOM 803 C CA . SER A 1 100 ? 3.808 -3.095 4.412 1.00 94.25 100 SER A CA 1
ATOM 804 C C . SER A 1 100 ? 5.272 -2.767 4.146 1.00 94.25 100 SER A C 1
ATOM 806 O O . SER A 1 100 ? 5.650 -1.597 4.026 1.00 94.25 100 SER A O 1
ATOM 808 N N . ASN A 1 101 ? 6.068 -3.813 3.915 1.00 89.94 101 ASN A N 1
ATOM 809 C CA . ASN A 1 101 ? 7.345 -3.663 3.221 1.00 89.94 101 ASN A CA 1
ATOM 810 C C . ASN A 1 101 ? 7.139 -3.007 1.848 1.00 89.94 101 ASN A C 1
ATOM 812 O O . ASN A 1 101 ? 6.037 -3.038 1.285 1.00 89.94 101 ASN A O 1
ATOM 816 N N . GLU A 1 102 ? 8.212 -2.422 1.327 1.00 88.38 102 GLU A N 1
ATOM 817 C CA . GLU A 1 102 ? 8.205 -1.822 0.001 1.00 88.38 102 GLU A CA 1
ATOM 818 C C . GLU A 1 102 ? 8.121 -2.880 -1.103 1.00 88.38 102 GLU A C 1
ATOM 820 O O . GLU A 1 102 ? 8.671 -3.974 -0.973 1.00 88.38 102 GLU A O 1
ATOM 825 N N . PHE A 1 103 ? 7.470 -2.539 -2.210 1.00 88.06 103 PHE A N 1
ATOM 826 C CA . PHE A 1 103 ? 7.359 -3.381 -3.395 1.00 88.06 103 PHE A CA 1
ATOM 827 C C . PHE A 1 103 ? 7.390 -2.554 -4.688 1.00 88.06 103 PHE A C 1
ATOM 829 O O . PHE A 1 103 ? 7.219 -1.331 -4.686 1.00 88.06 103 PHE A O 1
ATOM 836 N N . LEU A 1 104 ? 7.606 -3.249 -5.803 1.00 87.94 104 LEU A N 1
ATOM 837 C CA . LEU A 1 104 ? 7.512 -2.727 -7.166 1.00 87.94 104 LEU A CA 1
ATOM 838 C C . LEU A 1 104 ? 6.268 -3.300 -7.846 1.00 87.94 104 LEU A C 1
ATOM 840 O O . LEU A 1 104 ? 5.821 -4.398 -7.501 1.00 87.94 104 LEU A O 1
ATOM 844 N N . PHE A 1 105 ? 5.706 -2.575 -8.815 1.00 88.94 105 PHE A N 1
ATOM 845 C CA . PHE A 1 105 ? 4.665 -3.159 -9.652 1.00 88.94 105 PHE A CA 1
ATOM 846 C C . PHE A 1 105 ? 5.280 -4.025 -10.754 1.00 88.94 105 PHE A C 1
ATOM 848 O O . PHE A 1 105 ? 6.379 -3.721 -11.224 1.00 88.94 105 PHE A O 1
ATOM 855 N N . PRO A 1 106 ? 4.565 -5.065 -11.219 1.00 85.44 106 PRO A N 1
ATOM 856 C CA . PRO A 1 106 ? 5.043 -5.900 -12.311 1.00 85.44 106 PRO A CA 1
ATOM 857 C C . PRO A 1 106 ? 5.336 -5.081 -13.576 1.00 85.44 106 PRO A C 1
ATOM 859 O O . PRO A 1 106 ? 4.468 -4.330 -14.038 1.00 85.44 106 PRO A O 1
ATOM 862 N N . THR A 1 107 ? 6.522 -5.281 -14.156 1.00 80.25 107 THR A N 1
ATOM 863 C CA . THR A 1 107 ? 6.888 -4.794 -15.495 1.00 80.25 107 THR A CA 1
ATOM 864 C C . THR A 1 107 ? 6.551 -5.837 -16.563 1.00 80.25 107 THR A C 1
ATOM 866 O O . THR A 1 107 ? 6.602 -7.045 -16.327 1.00 80.25 107 THR A O 1
ATOM 869 N N . LYS A 1 108 ? 6.185 -5.373 -17.762 1.00 70.81 108 LYS A N 1
ATOM 870 C CA . LYS A 1 108 ? 5.916 -6.227 -18.935 1.00 70.81 108 LYS A CA 1
ATOM 871 C C . LYS A 1 108 ? 7.136 -6.387 -19.852 1.00 70.81 108 LYS A C 1
ATOM 873 O O . LYS A 1 108 ? 7.080 -7.181 -20.788 1.00 70.81 108 LYS A O 1
ATOM 878 N N . GLY A 1 109 ? 8.197 -5.606 -19.632 1.00 61.75 109 GLY A N 1
ATOM 879 C CA . GLY A 1 109 ? 9.276 -5.393 -20.604 1.00 61.75 109 GLY A CA 1
ATOM 880 C C . GLY A 1 109 ? 10.440 -6.380 -20.539 1.00 61.75 109 GLY A C 1
ATOM 881 O O . GLY A 1 109 ? 11.269 -6.401 -21.450 1.00 61.75 109 GLY A O 1
ATOM 882 N N . HIS A 1 110 ? 10.523 -7.209 -19.502 1.00 56.47 110 HIS A N 1
ATOM 883 C CA . HIS A 1 110 ? 11.626 -8.148 -19.343 1.00 56.47 110 HIS A C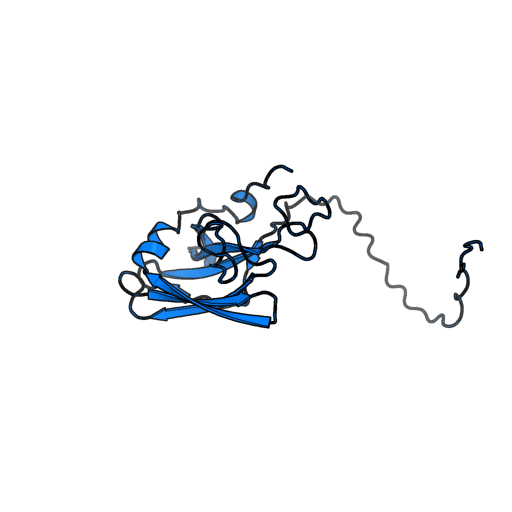A 1
ATOM 884 C C . HIS A 1 110 ? 11.137 -9.569 -19.608 1.00 56.47 110 HIS A C 1
ATOM 886 O O . HIS A 1 110 ? 10.231 -10.062 -18.943 1.00 56.47 110 HIS A O 1
ATOM 892 N N . GLY A 1 111 ? 11.730 -10.235 -20.606 1.00 54.47 111 GLY A N 1
ATOM 893 C CA . GLY A 1 111 ? 11.571 -11.682 -20.769 1.00 54.47 111 GLY A CA 1
ATOM 894 C C . GLY A 1 111 ? 11.972 -12.429 -19.490 1.00 54.47 111 GLY A C 1
ATOM 895 O O . GLY A 1 111 ? 12.501 -11.824 -18.561 1.00 54.47 111 GLY A O 1
ATOM 896 N N . ASP A 1 112 ? 11.760 -13.746 -19.461 1.00 54.50 112 ASP A N 1
ATOM 897 C CA . ASP A 1 112 ? 11.802 -14.641 -18.284 1.00 54.50 112 ASP A CA 1
ATOM 898 C C . ASP A 1 112 ? 13.024 -14.550 -17.325 1.00 54.50 112 ASP A C 1
ATOM 900 O O . ASP A 1 112 ? 13.052 -15.246 -16.310 1.00 54.50 112 ASP A O 1
ATOM 904 N N . GLY A 1 113 ? 14.034 -13.722 -17.612 1.00 51.22 113 GLY A N 1
ATOM 905 C CA . GLY A 1 113 ? 15.282 -13.573 -16.865 1.00 51.22 113 GLY A CA 1
ATOM 906 C C . GLY A 1 113 ? 15.391 -12.408 -15.870 1.00 51.22 113 GLY A C 1
ATOM 907 O O . GLY A 1 113 ? 16.339 -12.431 -15.091 1.00 51.22 113 GLY A O 1
ATOM 908 N N . VAL A 1 114 ? 14.482 -11.422 -15.837 1.00 55.41 114 VAL A N 1
ATOM 909 C CA . VAL A 1 114 ? 14.544 -10.321 -14.841 1.00 55.41 114 VAL A CA 1
ATOM 910 C C . VAL A 1 114 ? 13.211 -10.212 -14.105 1.00 55.41 114 VAL A C 1
ATOM 912 O O . VAL A 1 114 ? 12.310 -9.486 -14.509 1.00 55.41 114 VAL A O 1
ATOM 915 N N . ARG A 1 115 ? 13.062 -11.017 -13.048 1.00 54.50 115 ARG A N 1
ATOM 916 C CA . ARG A 1 115 ? 11.820 -11.125 -12.262 1.00 54.50 115 ARG A CA 1
ATOM 917 C C . ARG A 1 115 ? 11.688 -10.085 -11.144 1.00 54.50 115 ARG A C 1
ATOM 919 O O . ARG A 1 115 ? 10.590 -9.922 -10.627 1.00 54.50 115 ARG A O 1
ATOM 926 N N . ASP A 1 116 ? 12.770 -9.374 -10.833 1.00 60.75 116 ASP A N 1
ATOM 927 C CA . ASP A 1 116 ? 12.882 -8.497 -9.660 1.00 60.75 116 ASP A CA 1
ATOM 928 C C . ASP A 1 116 ? 13.237 -7.045 -10.034 1.00 60.75 116 ASP A C 1
ATOM 930 O O . ASP A 1 116 ? 13.895 -6.347 -9.264 1.00 60.75 116 ASP A O 1
ATOM 934 N N . ASP A 1 117 ? 12.837 -6.592 -11.225 1.00 67.50 117 ASP A N 1
ATOM 935 C CA . ASP A 1 117 ? 13.056 -5.214 -11.680 1.00 67.50 117 ASP A CA 1
ATOM 936 C C . ASP A 1 117 ? 11.725 -4.498 -11.949 1.00 67.50 117 ASP A C 1
ATOM 938 O O . ASP A 1 117 ? 10.694 -5.130 -12.202 1.00 67.50 117 ASP A O 1
ATOM 942 N N . GLY A 1 118 ? 11.739 -3.174 -11.834 1.00 73.38 118 GLY A N 1
ATOM 943 C CA . GLY A 1 118 ? 10.577 -2.305 -12.004 1.00 73.38 118 GLY A CA 1
ATOM 944 C 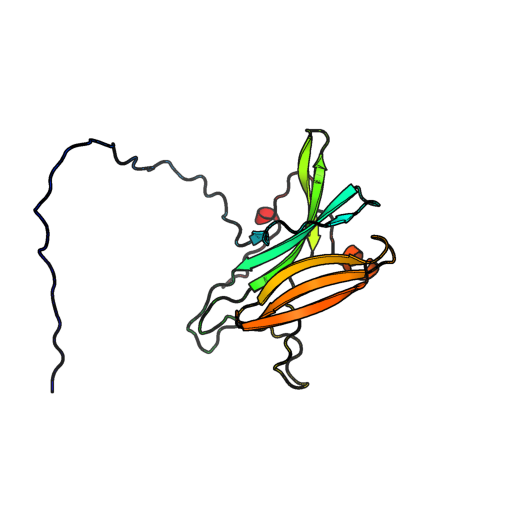C . GLY A 1 118 ? 10.776 -1.334 -13.159 1.00 73.38 118 GLY A C 1
ATOM 945 O O . GLY A 1 118 ? 11.899 -1.021 -13.545 1.00 73.38 118 GLY A O 1
ATOM 946 N N . ASP A 1 119 ? 9.679 -0.815 -13.709 1.00 81.00 119 ASP A N 1
ATOM 947 C CA . ASP A 1 119 ? 9.793 0.246 -14.709 1.00 81.00 119 ASP A CA 1
ATOM 948 C C . ASP A 1 119 ? 10.323 1.536 -14.072 1.00 81.00 119 ASP A C 1
ATOM 950 O O . ASP A 1 119 ? 10.082 1.817 -12.894 1.00 81.00 119 ASP A O 1
ATOM 954 N N . THR A 1 120 ? 11.010 2.355 -14.873 1.00 78.06 120 THR A N 1
ATOM 955 C CA . THR A 1 120 ? 11.673 3.568 -14.388 1.00 78.06 120 THR A CA 1
ATOM 956 C C . THR A 1 120 ? 10.726 4.505 -13.650 1.00 78.06 120 THR A C 1
ATOM 958 O O . THR A 1 120 ? 11.109 5.049 -12.624 1.00 78.06 120 THR A O 1
ATOM 961 N N . ILE A 1 121 ? 9.496 4.692 -14.129 1.00 82.00 121 ILE A N 1
ATOM 962 C CA . ILE A 1 121 ? 8.476 5.470 -13.422 1.00 82.00 121 ILE A CA 1
ATOM 963 C C . ILE A 1 121 ? 7.234 4.603 -13.263 1.00 82.00 121 ILE A C 1
ATOM 965 O O . ILE A 1 121 ? 6.677 4.119 -14.248 1.00 82.00 121 ILE A O 1
ATOM 969 N N . GLN A 1 122 ? 6.771 4.450 -12.026 1.00 87.25 122 GLN A N 1
ATOM 970 C CA . GLN A 1 122 ? 5.528 3.762 -11.708 1.00 87.25 122 GLN A CA 1
ATOM 971 C C . GLN A 1 122 ? 4.758 4.558 -10.654 1.00 87.25 122 GLN A C 1
ATOM 973 O O . GLN A 1 122 ? 5.327 4.961 -9.645 1.00 87.25 122 GLN A O 1
ATOM 978 N N . PHE A 1 123 ? 3.462 4.773 -10.865 1.00 89.50 123 PHE A N 1
ATOM 979 C CA . PHE A 1 123 ? 2.626 5.506 -9.912 1.00 89.50 123 PHE A CA 1
ATOM 980 C C . PHE A 1 123 ? 1.282 4.827 -9.724 1.00 89.50 123 PHE A C 1
ATOM 982 O O . PHE A 1 123 ? 0.518 4.701 -10.681 1.00 89.50 123 PHE A O 1
ATOM 989 N N . ALA A 1 124 ? 0.947 4.457 -8.486 1.00 91.69 124 ALA A N 1
ATOM 990 C CA . ALA A 1 124 ? -0.405 3.992 -8.190 1.00 91.69 124 ALA A CA 1
ATOM 991 C C . ALA A 1 124 ? -1.421 5.115 -8.469 1.00 91.69 124 ALA A C 1
ATOM 993 O O . ALA A 1 124 ? -1.281 6.248 -8.000 1.00 91.69 124 ALA A O 1
ATOM 994 N N . SER A 1 125 ? -2.437 4.790 -9.261 1.00 90.69 125 SER A N 1
ATOM 995 C CA . SER A 1 125 ? -3.425 5.729 -9.793 1.00 90.69 125 SER A CA 1
ATOM 996 C C . SER A 1 125 ? -4.838 5.472 -9.280 1.00 90.69 125 SER A C 1
ATOM 998 O O . SER A 1 125 ? -5.685 6.353 -9.400 1.00 90.69 125 SER A O 1
ATOM 1000 N N . GLY A 1 126 ? -5.102 4.300 -8.697 1.00 91.88 126 GLY A N 1
ATOM 1001 C CA . GLY A 1 126 ? -6.427 3.938 -8.209 1.00 91.88 126 GLY A CA 1
ATOM 1002 C C . GLY A 1 126 ? -6.415 2.704 -7.318 1.00 91.88 126 GLY A C 1
ATOM 1003 O O . GLY A 1 126 ? -5.551 1.833 -7.440 1.00 91.88 126 GLY A O 1
ATOM 1004 N N . LEU A 1 127 ? -7.389 2.664 -6.412 1.00 94.75 127 LEU A N 1
ATOM 1005 C CA . LEU A 1 127 ? -7.588 1.597 -5.442 1.00 94.75 127 LEU A CA 1
ATOM 1006 C C . LEU A 1 127 ? -9.089 1.356 -5.269 1.00 94.75 127 LEU A C 1
ATOM 1008 O O . LEU A 1 127 ? -9.825 2.312 -5.022 1.00 94.75 127 LEU A O 1
ATOM 1012 N N . ASP A 1 128 ? -9.535 0.107 -5.383 1.00 95.62 128 ASP A N 1
ATOM 1013 C CA . ASP A 1 128 ? -10.936 -0.269 -5.168 1.00 95.62 128 ASP A CA 1
ATOM 1014 C C . ASP A 1 128 ? -11.058 -1.669 -4.549 1.00 95.62 128 ASP A C 1
ATOM 1016 O O . ASP A 1 128 ? -10.179 -2.517 -4.72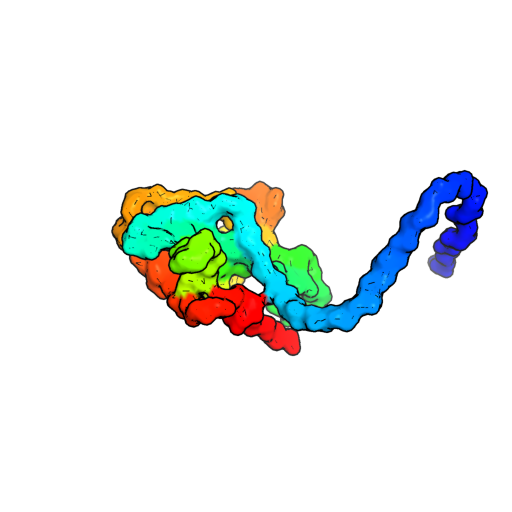4 1.00 95.62 128 ASP A O 1
ATOM 1020 N N . LEU A 1 129 ? -12.147 -1.919 -3.824 1.00 96.31 129 LEU A N 1
ATOM 1021 C CA . LEU A 1 129 ? -12.433 -3.205 -3.189 1.00 96.31 129 LEU A CA 1
ATOM 1022 C C . LEU A 1 129 ? -13.570 -3.920 -3.912 1.00 96.31 129 LEU A C 1
ATOM 1024 O O . LEU A 1 129 ? -14.701 -3.445 -3.976 1.00 96.31 129 LEU A O 1
ATOM 1028 N N . MET A 1 130 ? -13.281 -5.124 -4.389 1.00 96.75 130 MET A N 1
ATOM 1029 C CA . MET A 1 130 ? -14.260 -6.018 -4.989 1.00 96.75 130 MET A CA 1
ATOM 1030 C C . MET A 1 130 ? -14.623 -7.132 -4.009 1.00 96.75 130 MET A C 1
ATOM 1032 O O . MET A 1 130 ? -13.873 -8.094 -3.847 1.00 96.75 130 MET A O 1
ATOM 1036 N N . GLY A 1 131 ? -15.798 -7.028 -3.390 1.00 95.75 131 GLY A N 1
ATOM 1037 C CA . GLY A 1 131 ? -16.259 -7.980 -2.375 1.00 95.75 131 GLY A CA 1
ATOM 1038 C C . GLY A 1 131 ? -15.976 -7.485 -0.956 1.00 95.75 131 GLY A C 1
ATOM 1039 O O . GLY A 1 131 ? -16.104 -6.290 -0.692 1.00 95.75 131 GLY A O 1
ATOM 1040 N N . SER A 1 132 ? -15.648 -8.394 -0.034 1.00 96.69 132 SER A N 1
ATOM 1041 C CA . SER A 1 132 ? -15.319 -8.032 1.351 1.00 96.69 132 SER A CA 1
ATOM 1042 C C . SER A 1 132 ? -13.820 -7.781 1.544 1.00 96.69 132 SER A C 1
ATOM 1044 O O . SER A 1 132 ? -12.994 -8.172 0.722 1.00 96.69 132 SER A O 1
ATOM 1046 N N . ASP A 1 133 ? -13.450 -7.166 2.665 1.00 96.06 133 ASP A N 1
ATOM 1047 C CA . ASP A 1 133 ? -12.058 -6.910 3.048 1.00 96.06 133 ASP A CA 1
ATOM 1048 C C . ASP A 1 133 ? -11.346 -8.120 3.685 1.00 96.06 133 ASP A C 1
ATOM 1050 O O . ASP A 1 133 ? -10.224 -7.982 4.183 1.00 96.06 133 ASP A O 1
ATOM 1054 N N . GLN A 1 134 ? -11.988 -9.293 3.673 1.00 94.38 134 GLN A N 1
ATOM 1055 C CA . GLN A 1 134 ? -11.449 -10.553 4.193 1.00 94.38 134 GLN A CA 1
ATOM 1056 C C . GLN A 1 134 ? -11.253 -11.594 3.085 1.00 94.38 134 GLN A C 1
ATOM 1058 O O . GLN A 1 134 ? -10.189 -12.196 3.006 1.00 94.38 134 GLN A O 1
ATOM 1063 N N . ASP A 1 135 ? -12.254 -11.776 2.219 1.00 95.44 135 ASP A N 1
ATOM 1064 C CA . ASP A 1 135 ? -12.283 -12.807 1.164 1.00 95.44 135 ASP A CA 1
ATOM 1065 C C . ASP A 1 135 ? -12.423 -12.242 -0.262 1.00 95.44 135 ASP A C 1
ATOM 1067 O O . ASP A 1 135 ? -12.460 -12.993 -1.237 1.00 95.44 135 ASP A O 1
ATOM 1071 N N . GLY A 1 136 ? -12.518 -10.916 -0.395 1.00 97.69 136 GLY A N 1
ATOM 1072 C CA . GLY A 1 136 ? -12.601 -10.235 -1.680 1.00 97.69 136 GLY A CA 1
ATOM 1073 C C . GLY A 1 136 ? -11.237 -10.000 -2.322 1.00 97.69 136 GLY A C 1
ATOM 1074 O O . GLY A 1 136 ? -10.225 -10.622 -1.991 1.00 97.69 136 GLY A O 1
ATOM 1075 N N . ARG A 1 137 ? -11.209 -9.056 -3.263 1.00 98.44 137 ARG A N 1
ATOM 1076 C CA . ARG A 1 137 ? -9.998 -8.664 -3.989 1.00 98.44 137 ARG A CA 1
ATOM 1077 C C . ARG A 1 137 ? -9.829 -7.157 -4.014 1.00 98.44 137 ARG A C 1
ATOM 1079 O O . ARG A 1 137 ? -10.795 -6.417 -4.184 1.00 98.44 137 ARG A O 1
ATOM 1086 N N . LEU A 1 138 ? -8.587 -6.722 -3.913 1.00 97.19 138 LEU A N 1
ATOM 1087 C CA . LEU A 1 138 ? -8.172 -5.349 -4.129 1.00 97.19 138 LEU A CA 1
ATOM 1088 C C . LEU A 1 138 ? -7.856 -5.156 -5.613 1.00 97.19 138 LEU A C 1
ATOM 1090 O O . LEU A 1 138 ? -6.988 -5.840 -6.155 1.00 97.19 138 LEU A O 1
ATOM 1094 N N . LEU A 1 139 ? -8.543 -4.225 -6.265 1.00 96.88 139 LEU A N 1
ATOM 1095 C CA . LEU A 1 139 ? -8.147 -3.702 -7.567 1.00 96.88 139 LEU A CA 1
ATOM 1096 C C . LEU A 1 139 ? -7.166 -2.555 -7.340 1.00 96.88 139 LEU A C 1
ATOM 1098 O O . LEU A 1 139 ? -7.507 -1.566 -6.691 1.00 96.88 139 LEU A O 1
ATOM 1102 N N . LEU A 1 140 ? -5.969 -2.671 -7.905 1.00 95.19 140 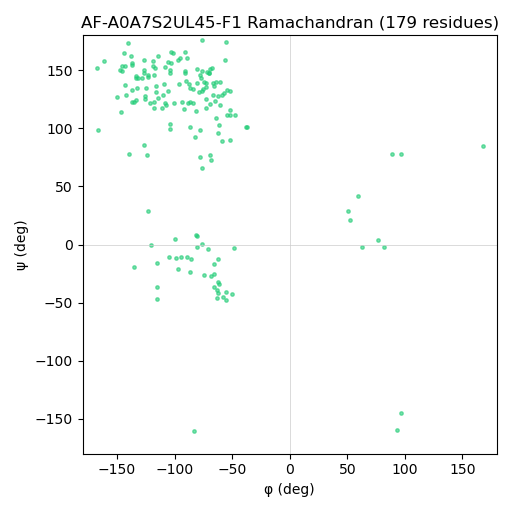LEU A N 1
ATOM 1103 C CA . LEU A 1 140 ? -4.970 -1.611 -7.900 1.00 95.19 140 LEU A CA 1
ATOM 1104 C C . LEU A 1 140 ? -4.623 -1.258 -9.343 1.00 95.19 140 LEU A C 1
ATOM 1106 O O . LEU A 1 140 ? -4.167 -2.117 -10.099 1.00 95.19 140 LEU A O 1
ATOM 1110 N N . SER A 1 141 ? -4.816 0.006 -9.721 1.00 94.62 141 SER A N 1
ATOM 1111 C CA . SER A 1 141 ? -4.353 0.543 -11.003 1.00 94.62 141 SER A CA 1
ATOM 1112 C C . SER A 1 141 ? -3.115 1.411 -10.823 1.00 94.62 141 SER A C 1
ATOM 1114 O O . SER A 1 141 ? -2.961 2.092 -9.806 1.00 94.62 141 SER A O 1
ATOM 1116 N N . TYR A 1 142 ? -2.233 1.407 -11.817 1.00 93.06 142 TYR A N 1
ATOM 1117 C CA . TYR A 1 142 ? -0.997 2.179 -11.807 1.00 93.06 142 TYR A CA 1
ATOM 1118 C C . TYR A 1 142 ? -0.604 2.627 -13.218 1.00 93.06 142 TYR A C 1
ATOM 1120 O O . TYR A 1 142 ? -0.952 1.990 -14.213 1.00 93.06 142 TYR A O 1
ATOM 1128 N N . GLY A 1 143 ? 0.076 3.768 -13.300 1.00 91.69 143 GLY A N 1
ATOM 1129 C CA . GLY A 1 143 ? 0.707 4.271 -14.517 1.00 91.69 143 GLY A CA 1
ATOM 1130 C C . GLY A 1 143 ? 2.151 3.793 -14.624 1.00 91.69 143 GLY A C 1
ATOM 1131 O O . GLY A 1 143 ? 2.808 3.603 -13.600 1.00 91.69 143 GLY A O 1
ATOM 1132 N N . ILE A 1 144 ? 2.629 3.617 -15.852 1.00 90.31 144 ILE A N 1
ATOM 1133 C CA . ILE A 1 144 ? 3.993 3.200 -16.187 1.00 90.31 144 ILE A CA 1
ATOM 1134 C C . ILE A 1 144 ? 4.586 4.240 -17.147 1.00 90.31 144 ILE A C 1
ATOM 1136 O O . ILE A 1 144 ? 3.968 4.566 -18.163 1.00 90.31 144 ILE A O 1
ATOM 1140 N N . ASN A 1 145 ? 5.771 4.765 -16.821 1.00 86.75 145 ASN A N 1
ATOM 1141 C CA . ASN A 1 145 ? 6.555 5.700 -17.643 1.00 86.75 145 ASN A CA 1
ATOM 1142 C C . ASN A 1 145 ? 5.771 6.922 -18.160 1.00 86.75 145 ASN A C 1
ATOM 1144 O O . ASN A 1 145 ? 6.082 7.454 -19.224 1.00 86.75 145 ASN A O 1
ATOM 1148 N N . ASP A 1 146 ? 4.746 7.352 -17.414 1.00 85.56 146 ASP A N 1
ATOM 1149 C CA . ASP A 1 146 ? 3.808 8.427 -17.772 1.00 85.56 146 ASP A CA 1
ATOM 1150 C C . ASP A 1 146 ? 3.143 8.270 -19.159 1.00 85.56 146 ASP A C 1
ATOM 1152 O O . ASP A 1 146 ? 2.639 9.237 -19.734 1.00 85.56 146 ASP A O 1
ATOM 1156 N N . CYS A 1 147 ? 3.116 7.054 -19.710 1.00 89.69 147 CYS A N 1
ATOM 1157 C CA . CYS A 1 147 ? 2.605 6.781 -21.057 1.00 89.69 147 CYS A CA 1
ATOM 1158 C C . CYS A 1 147 ? 1.694 5.551 -21.141 1.00 89.69 147 CYS A C 1
ATOM 1160 O O . CYS A 1 147 ? 0.898 5.441 -22.074 1.00 89.69 147 CYS A O 1
ATOM 1162 N N . GLU A 1 148 ? 1.767 4.652 -20.162 1.00 91.38 148 GLU A N 1
ATOM 1163 C CA . GLU A 1 148 ? 1.004 3.412 -20.120 1.00 91.38 148 GLU A CA 1
ATOM 1164 C C . GLU A 1 148 ? 0.238 3.270 -18.804 1.00 91.38 148 GLU A C 1
ATOM 1166 O O . GLU A 1 148 ? 0.565 3.886 -17.789 1.00 91.38 148 GLU A O 1
ATOM 1171 N N . GLY A 1 149 ? -0.805 2.442 -18.827 1.00 91.56 149 GLY A N 1
ATOM 1172 C CA . GLY A 1 149 ? -1.604 2.104 -17.657 1.00 91.56 149 GLY A CA 1
ATOM 1173 C C . GLY A 1 149 ? -1.736 0.596 -17.505 1.00 91.56 149 GLY A C 1
ATOM 1174 O O . GLY A 1 149 ? -1.879 -0.141 -18.484 1.00 91.56 149 GLY A O 1
ATOM 1175 N N . ALA A 1 150 ? -1.720 0.140 -16.262 1.00 93.06 150 ALA A N 1
ATOM 1176 C CA . ALA A 1 150 ? -1.932 -1.246 -15.895 1.00 93.06 150 ALA A CA 1
ATOM 1177 C C . ALA A 1 150 ? -2.831 -1.341 -14.660 1.00 93.06 150 ALA A C 1
ATOM 1179 O O . ALA A 1 150 ? -3.046 -0.372 -13.929 1.00 93.06 150 ALA A O 1
ATOM 1180 N N . ALA A 1 151 ? -3.387 -2.527 -14.450 1.00 94.44 151 ALA A N 1
ATOM 1181 C CA . ALA A 1 151 ? -4.136 -2.851 -13.254 1.00 94.44 151 ALA A CA 1
ATOM 1182 C C . ALA A 1 151 ? -3.907 -4.311 -12.886 1.00 94.44 151 ALA A C 1
ATOM 1184 O O . ALA A 1 151 ? -3.691 -5.156 -13.758 1.00 94.44 151 ALA A O 1
ATOM 1185 N N . LEU A 1 152 ? -3.964 -4.592 -11.592 1.00 94.44 152 LEU A N 1
ATOM 1186 C CA . LEU A 1 152 ? -3.833 -5.929 -11.044 1.00 94.44 152 LEU A CA 1
ATOM 1187 C C . LEU A 1 152 ? -4.867 -6.153 -9.942 1.00 94.44 152 LEU A C 1
ATOM 1189 O O . LEU A 1 152 ? -5.343 -5.210 -9.307 1.00 94.44 152 LEU A O 1
ATOM 1193 N N . PHE A 1 153 ? -5.210 -7.421 -9.745 1.00 96.75 153 PHE A N 1
A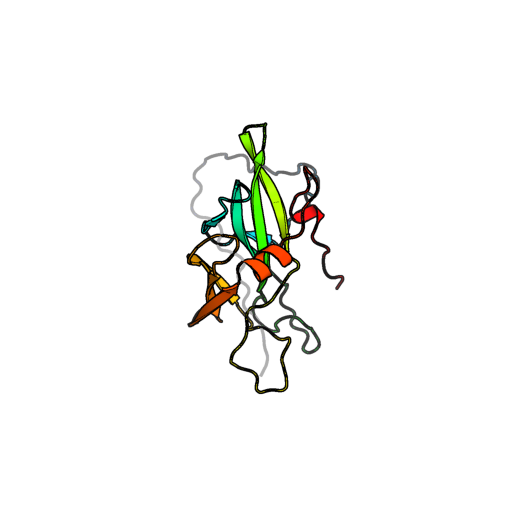TOM 1194 C CA . PHE A 1 153 ? -6.042 -7.866 -8.639 1.00 96.75 153 PHE A CA 1
ATOM 1195 C C . PHE A 1 153 ? -5.164 -8.575 -7.618 1.00 96.75 153 PHE A C 1
ATOM 1197 O O . PHE A 1 153 ? -4.384 -9.450 -7.988 1.00 96.75 153 PHE A O 1
ATOM 1204 N N . LEU A 1 154 ? -5.316 -8.212 -6.349 1.00 96.50 154 LEU A N 1
ATOM 1205 C CA . LEU A 1 154 ? -4.696 -8.904 -5.223 1.00 96.50 154 LEU A CA 1
ATOM 1206 C C . LEU A 1 154 ? -5.791 -9.501 -4.352 1.00 96.50 154 LEU A C 1
ATOM 1208 O O . LEU A 1 154 ? -6.774 -8.824 -4.055 1.00 96.50 154 LEU A O 1
ATOM 1212 N N . ASP A 1 155 ? -5.613 -10.738 -3.907 1.00 98.00 155 ASP A N 1
ATOM 1213 C CA . ASP A 1 155 ? -6.514 -11.320 -2.916 1.00 98.00 155 ASP A CA 1
ATOM 1214 C C . ASP A 1 155 ? -6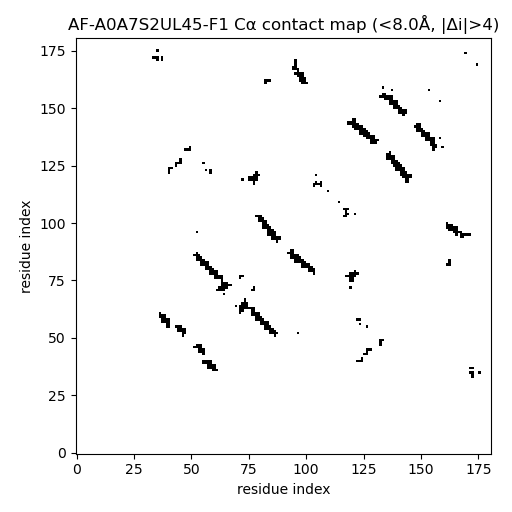.382 -10.560 -1.594 1.00 98.00 155 ASP A C 1
ATOM 1216 O O . ASP A 1 155 ? -5.272 -10.238 -1.153 1.00 98.00 155 ASP A O 1
ATOM 1220 N N . MET A 1 156 ? -7.511 -10.249 -0.949 1.00 97.69 156 MET A N 1
ATOM 1221 C CA . MET A 1 156 ? -7.484 -9.488 0.302 1.00 97.69 156 MET A CA 1
ATOM 1222 C C . MET A 1 156 ? -6.743 -10.237 1.407 1.00 97.69 156 MET A C 1
ATOM 1224 O O . MET A 1 156 ? -6.051 -9.598 2.189 1.00 97.69 156 MET A O 1
ATOM 1228 N N . GLU A 1 157 ? -6.787 -11.571 1.435 1.00 97.06 157 GLU A N 1
ATOM 1229 C CA . GLU A 1 157 ? -5.969 -12.377 2.349 1.00 97.06 157 GLU A CA 1
ATOM 1230 C C . GLU A 1 157 ? -4.472 -12.053 2.206 1.00 97.06 157 GLU A C 1
ATOM 1232 O O . GLU A 1 157 ? -3.787 -11.774 3.192 1.00 97.06 157 GLU A O 1
ATOM 1237 N N . PHE A 1 158 ? -3.969 -12.003 0.969 1.00 96.75 158 PHE A N 1
ATOM 1238 C CA . PHE A 1 158 ? -2.582 -11.641 0.689 1.00 96.75 158 PHE A CA 1
ATOM 1239 C C . PHE A 1 158 ? -2.274 -10.200 1.118 1.00 96.75 158 PHE A C 1
ATOM 1241 O O . PHE A 1 158 ? -1.281 -9.957 1.803 1.00 96.75 158 PHE A O 1
ATOM 1248 N N . VAL A 1 159 ? -3.152 -9.250 0.785 1.00 97.00 159 VAL A N 1
ATOM 1249 C CA . VAL A 1 159 ? -3.016 -7.837 1.185 1.00 97.00 159 VAL A CA 1
ATOM 1250 C C . VAL A 1 159 ? -2.946 -7.685 2.70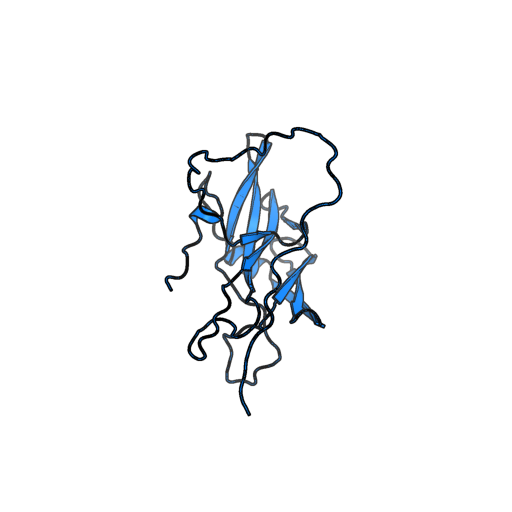5 1.00 97.00 159 VAL A C 1
ATOM 1252 O O . VAL A 1 159 ? -2.095 -6.961 3.220 1.00 97.00 159 VAL A O 1
ATOM 1255 N N . GLN A 1 160 ? -3.819 -8.373 3.439 1.00 96.12 160 GLN A N 1
ATOM 1256 C CA . GLN A 1 160 ? -3.857 -8.313 4.899 1.00 96.12 160 GLN A CA 1
ATOM 1257 C C . GLN A 1 160 ? -2.583 -8.903 5.514 1.00 96.12 160 GLN A C 1
ATOM 1259 O O . GLN A 1 160 ? -2.075 -8.343 6.483 1.00 96.12 160 GLN A O 1
ATOM 1264 N N . ASN A 1 161 ? -2.028 -9.963 4.916 1.00 95.88 161 ASN A N 1
ATOM 1265 C CA . ASN A 1 161 ? -0.761 -10.567 5.340 1.00 95.88 161 ASN A CA 1
ATOM 1266 C C . ASN A 1 161 ? 0.459 -9.667 5.081 1.00 95.88 161 ASN A C 1
ATOM 1268 O O . ASN A 1 161 ? 1.448 -9.763 5.807 1.00 95.88 161 ASN A O 1
ATOM 1272 N N . LEU A 1 162 ? 0.401 -8.774 4.087 1.00 95.00 162 LEU A N 1
ATOM 1273 C CA . LEU A 1 162 ? 1.454 -7.779 3.847 1.00 95.00 162 LEU A CA 1
ATOM 1274 C C . LEU A 1 162 ? 1.447 -6.630 4.866 1.00 95.00 162 LEU A C 1
ATOM 1276 O O . LEU A 1 162 ? 2.476 -5.987 5.066 1.00 95.00 162 LEU A O 1
ATOM 1280 N N . LEU A 1 163 ? 0.300 -6.328 5.478 1.00 95.81 163 LEU A N 1
ATOM 1281 C CA . LEU A 1 163 ? 0.116 -5.170 6.353 1.00 95.81 163 LEU A CA 1
ATOM 1282 C C . LEU A 1 163 ? 0.521 -5.486 7.798 1.00 95.81 163 LEU A C 1
ATOM 1284 O O . LEU A 1 163 ? -0.263 -6.042 8.571 1.00 95.81 163 LEU A O 1
ATOM 1288 N N . LEU A 1 164 ? 1.717 -5.048 8.191 1.00 94.62 164 LEU A N 1
ATOM 1289 C CA . LEU A 1 164 ? 2.256 -5.262 9.534 1.00 94.62 164 LEU A CA 1
ATOM 1290 C C . LEU A 1 164 ? 1.823 -4.145 10.496 1.00 94.62 164 LEU A C 1
ATOM 1292 O O . LEU A 1 164 ? 1.844 -2.973 10.114 1.00 94.62 164 LEU A O 1
ATOM 1296 N N . PRO A 1 165 ? 1.438 -4.462 11.745 1.00 95.56 165 PRO A N 1
ATOM 1297 C CA . PRO A 1 165 ? 1.053 -3.455 12.728 1.00 95.56 165 PRO A CA 1
ATOM 1298 C C . PRO A 1 165 ? 2.219 -2.532 13.079 1.00 95.56 165 PRO A C 1
ATOM 1300 O O . PRO A 1 165 ? 3.347 -2.985 13.267 1.00 95.56 165 PRO A O 1
ATOM 1303 N N . VAL A 1 166 ? 1.927 -1.239 13.228 1.00 93.44 166 VAL A N 1
ATOM 1304 C CA . VAL A 1 166 ? 2.896 -0.248 13.716 1.00 93.44 166 VAL A CA 1
ATOM 1305 C C . VAL A 1 166 ? 2.596 0.120 15.165 1.00 93.44 166 VAL A C 1
ATOM 1307 O O . VAL A 1 166 ? 1.444 0.075 15.607 1.00 93.44 166 VAL A O 1
ATOM 1310 N N . SER A 1 167 ? 3.628 0.481 15.932 1.00 90.50 167 SER A N 1
ATOM 1311 C CA . SER A 1 167 ? 3.409 0.894 17.322 1.00 90.50 167 SER A CA 1
ATOM 1312 C C . SER A 1 167 ? 2.705 2.257 17.379 1.00 90.50 167 SER A C 1
ATOM 1314 O O . SER A 1 167 ? 2.939 3.106 16.515 1.00 90.50 167 SER A O 1
ATOM 1316 N N . PRO A 1 168 ? 1.860 2.515 18.396 1.00 88.12 168 PRO A N 1
ATOM 1317 C CA . PRO A 1 168 ? 1.190 3.802 18.540 1.00 88.12 168 PRO A CA 1
ATOM 1318 C C . PRO A 1 168 ? 2.174 4.975 18.553 1.00 88.12 168 PRO A C 1
ATOM 1320 O O . PRO A 1 168 ? 3.170 4.950 19.273 1.00 88.12 168 PRO A O 1
ATOM 1323 N N . GLY A 1 169 ? 1.863 6.014 17.778 1.00 83.62 169 GLY A N 1
ATOM 1324 C CA . GLY A 1 169 ? 2.692 7.214 17.668 1.00 83.62 169 GLY A CA 1
ATOM 1325 C C . GLY A 1 169 ? 3.876 7.094 16.708 1.00 83.62 169 GLY A C 1
ATOM 1326 O O . GLY A 1 169 ? 4.561 8.092 16.518 1.00 83.62 169 GLY A O 1
ATOM 1327 N N . MET A 1 170 ? 4.105 5.927 16.091 1.00 85.62 170 MET A N 1
ATOM 1328 C CA . MET A 1 170 ? 5.072 5.813 15.001 1.00 85.62 170 MET A CA 1
ATOM 1329 C C . MET A 1 170 ? 4.535 6.476 13.738 1.00 85.62 170 MET A C 1
ATOM 1331 O O . MET A 1 170 ? 3.389 6.256 13.333 1.00 85.62 170 MET A O 1
ATOM 1335 N N . GLU A 1 171 ? 5.394 7.244 13.087 1.00 82.31 171 GLU A N 1
ATOM 1336 C CA . GLU A 1 171 ? 5.161 7.761 11.751 1.00 82.31 171 GLU A CA 1
ATOM 1337 C C . GLU A 1 171 ? 5.941 6.939 10.725 1.00 82.31 171 GLU A C 1
ATOM 1339 O O . GLU A 1 171 ? 6.883 6.209 11.030 1.00 82.31 171 GLU A O 1
ATOM 1344 N N . VAL A 1 172 ? 5.577 7.098 9.456 1.00 75.38 172 VAL A N 1
ATOM 1345 C CA . VAL A 1 172 ? 6.296 6.489 8.331 1.00 75.38 172 VAL A CA 1
ATOM 1346 C C . VAL A 1 172 ? 7.806 6.750 8.407 1.00 75.38 172 VAL A C 1
ATOM 1348 O O . VAL A 1 172 ? 8.607 5.854 8.153 1.00 75.38 172 VAL A O 1
ATOM 1351 N N . GLY A 1 173 ? 8.199 7.983 8.748 1.00 71.44 173 GLY A N 1
ATOM 1352 C CA . GLY A 1 173 ? 9.607 8.382 8.815 1.00 71.44 173 GLY A CA 1
ATOM 1353 C C . GLY A 1 173 ? 10.409 7.672 9.910 1.00 71.44 173 GLY A C 1
ATOM 1354 O O . GLY A 1 173 ? 11.637 7.673 9.844 1.00 71.44 173 GLY A O 1
ATOM 1355 N N . ASP A 1 174 ? 9.732 7.061 10.884 1.00 73.44 174 ASP A N 1
ATOM 1356 C CA . ASP A 1 174 ? 10.359 6.277 11.951 1.00 73.44 174 ASP A CA 1
ATOM 1357 C C . ASP A 1 174 ? 10.588 4.818 11.539 1.00 73.44 174 ASP A C 1
ATOM 1359 O O . ASP A 1 174 ? 11.442 4.144 12.110 1.00 73.44 174 ASP A O 1
ATOM 1363 N N . LEU A 1 175 ? 9.817 4.334 10.563 1.00 68.88 175 LEU A N 1
ATOM 1364 C CA . LEU A 1 175 ? 9.806 2.941 10.106 1.00 68.88 175 LEU A CA 1
ATOM 1365 C C . LEU A 1 175 ? 10.680 2.710 8.878 1.00 68.88 175 LEU A C 1
ATOM 1367 O O . LEU A 1 175 ? 11.064 1.579 8.598 1.00 68.88 175 LEU A O 1
ATOM 1371 N N . MET A 1 176 ? 10.971 3.772 8.131 1.00 66.50 176 MET A N 1
ATOM 1372 C CA . MET A 1 176 ? 11.764 3.671 6.919 1.00 66.50 176 MET A CA 1
ATOM 1373 C C . MET A 1 176 ? 13.243 3.885 7.199 1.00 66.50 176 MET A C 1
ATOM 1375 O O . MET A 1 176 ? 13.689 4.974 7.575 1.00 66.50 176 MET A O 1
ATOM 1379 N N . GLU A 1 177 ? 14.020 2.836 6.955 1.00 63.69 177 GLU A N 1
ATOM 1380 C CA . GLU A 1 177 ? 15.464 2.943 6.863 1.00 63.69 177 GLU A CA 1
ATOM 1381 C C . GLU A 1 177 ? 15.840 3.506 5.496 1.00 63.69 177 GLU A C 1
ATOM 1383 O O . GLU A 1 177 ? 15.381 3.056 4.444 1.00 63.69 177 GLU A O 1
ATOM 1388 N N . ARG A 1 178 ? 16.704 4.520 5.501 1.00 56.59 178 ARG A N 1
ATOM 1389 C CA . ARG A 1 178 ? 17.317 4.975 4.261 1.00 56.59 178 ARG A CA 1
ATOM 1390 C C . ARG A 1 178 ? 18.267 3.871 3.817 1.00 56.59 178 ARG A C 1
ATOM 1392 O O . ARG A 1 178 ? 19.189 3.559 4.567 1.00 56.59 178 ARG A O 1
ATOM 1399 N N . LEU A 1 179 ? 18.061 3.320 2.621 1.00 53.53 179 LEU A N 1
ATOM 1400 C CA . LEU A 1 179 ? 19.042 2.430 2.005 1.00 53.53 179 LEU A CA 1
ATOM 1401 C C . LEU A 1 179 ? 20.390 3.159 2.029 1.00 53.53 179 LEU A C 1
ATOM 1403 O O . LEU A 1 179 ? 20.514 4.258 1.478 1.00 53.53 179 LEU A O 1
ATOM 1407 N N . SER A 1 180 ? 21.353 2.613 2.772 1.00 44.03 180 SER A N 1
ATOM 1408 C CA . SER A 1 180 ? 22.693 3.181 2.854 1.00 44.03 180 SER A CA 1
ATOM 1409 C C . SER A 1 180 ? 23.290 3.171 1.452 1.00 44.03 180 SER A C 1
ATOM 1411 O O . SER A 1 180 ? 23.380 2.108 0.840 1.00 44.03 180 SER A O 1
ATOM 1413 N N . SER A 1 181 ? 23.626 4.361 0.953 1.00 42.28 181 SER A N 1
ATOM 1414 C CA . SER A 1 181 ? 24.373 4.561 -0.290 1.00 42.28 181 SER A CA 1
ATOM 1415 C C . SER A 1 181 ? 25.770 3.973 -0.198 1.00 42.28 181 SER A C 1
ATOM 1417 O O . SER A 1 181 ? 26.404 4.242 0.852 1.00 42.28 181 SER A O 1
#

Nearest PDB structures (foldseek):
  9har-assembly1_EV  TM=2.960E-01  e=4.172E+00  ssRNA phage ESE017

Mean predicted aligned error: 12.95 Å

Organism: NCBI:txid420275

Radius of gyration: 22.7 Å; Cα contacts (8 Å, |Δi|>4): 301; chains: 1; bounding box: 55×65×55 Å

Sequence (181 aa):
VTVQPVNTSKVDDMFRSETTKQRRRLGATKTTHKKSDMHGTNGFLVYLPSTKEWLGVGHMHRPGNRDDHSIYAFLGHHYTHSLFTIKKGLDGKFHLSRLSNEFLFPTKGHGDGVRDDGDTIQFASGLDLMGSDQDGRLLLSYGINDCEGAALFLDMEFVQNLLLPVSPGMEVGDLMERLSS

Foldseek 3Di:
DDDDDDDDDDDDDDDDDDDPPPPPPPPDPDPCPPDFQKDWAPPAWDAAVVVRKTKGKIKGWADADCDPPDPAHNDATAIKMKIWIWHQDPVRDIDTFWIFDIAADDDPPDPPPPRHDHANDKAWDHWDWADHLQATWIWIKMDGPVPDIDIDIDGSNVVVVRIGTDDPPDDPSNVDDDPDD